Protein AF-A0A973M4B8-F1 (afdb_monomer)

Mean predicted aligned error: 12.64 Å

Radius of gyration: 24.85 Å; Cα contacts (8 Å, |Δi|>4): 258; chains: 1; bounding box: 62×54×67 Å

Secondary structure (DSSP, 8-state):
-HHHHHHHHHHHHHHHHHHHHHHHH-TTHHHHHHHHHHHHHHHHHS---SHHHHHHHHHHHHHHHHS-B-SS--TT-SEEEETTEEEE-HHHHHHHHHHHHHHHHHHHHHHHHHTT---HHHHHHHHHHHHHHHHHHHHHHHHHHTT-TTHHHHHHHHHHHHHHHHHHHHHHT---TTSGGGPPP-PPP--HHHHHHHHHHHHHHHHHHHHH-HHHHHHHHHHHHHHHHHHHHT--TTS-HHHHHHHHHHHHHHHHHHHTS-HHHHTTSTTHHHHHHHHHHHHHHHHHHHHHH-

Solvent-accessible surface area (backbone atoms only — not comparable to full-atom values): 15944 Å² total; per-residue (Å²): 108,71,67,56,54,53,50,51,51,51,55,50,52,54,50,50,54,52,50,52,56,51,50,79,71,33,62,69,52,33,44,54,37,11,50,51,25,40,52,52,19,53,56,52,66,50,77,87,69,80,52,63,69,51,51,55,50,47,54,55,49,50,50,56,69,75,39,67,60,57,94,64,84,74,71,94,43,60,60,46,74,58,95,91,38,86,31,43,25,60,57,41,54,52,52,51,51,53,51,52,50,51,54,58,57,39,68,55,50,49,47,51,48,53,59,61,47,83,52,62,66,60,54,50,51,54,51,51,54,55,60,68,50,40,72,72,42,44,74,62,40,64,68,49,56,59,29,37,73,37,45,52,57,33,51,20,52,46,34,34,51,40,13,51,50,23,37,47,50,28,42,36,66,24,71,48,65,87,52,74,72,32,41,63,43,97,58,87,79,80,47,54,67,58,52,51,50,51,46,52,48,41,50,51,50,27,50,52,53,11,67,70,30,69,55,18,54,44,41,42,35,51,50,50,28,40,52,29,20,52,55,56,65,68,53,57,95,82,56,56,69,69,58,56,50,51,40,51,51,52,27,52,54,28,47,52,58,51,66,74,46,62,65,79,42,63,75,65,42,84,64,48,68,63,42,53,47,46,44,51,50,36,51,52,55,49,55,52,46,58,69,74,76,108

Foldseek 3Di:
DVVLLVVLLVLLLVLLVVLLVVVVVDLCVLLVLLVLLLVVLVVLPDPPDPCVVVVVVVLVVVLCVVFVEDPDQPPPDQWDQDPNDIHGYPNVSVVVVSSVVSVVVCSQVSSQVVLQPSDSVCVSVVVSVVSVCCVVCVVVVVLLVLLLPCVSVLSSVLSNVSSVLSVLSSQQCFCDCVRPNRDGDPDDHCHSVNSVVSNVVSVVCSSVCSNPDPLSVLSSLLVLLLVLLVVLVPDDPPDDPVVNVVSVVSNVVSVVVNVPDDPVSQVPHPPSVVSVVSNVVSVVVVVVCVVVVD

Sequence (294 aa):
LLFGIVFALIARTLFIFLGVALINSFAWIFYVFGAILLITAGHLLKPNSHDQDEADNIAIRVARKFLRTSEHYDGDKLFTVENGKRVLTPMLLVMAAIGGTDVLFALDSIPAIFGLTQNAYVVFTATAFSLMGLRQLFFLLDGLLDLLIYLSYGLAAILAFIGVKLVLHALHENTLPFINGGHHVEVFEITTGLSLGVIIGVLAATIVASLVSPAGKAQTAINNARRHAESYLDLEYTADPAERERIYTNLLTEQQAIEAMDKKYRDKVKDVDAIREKVREAHRRHDEYLRTAG

Structure (mmCIF, N/CA/C/O backbone):
data_AF-A0A973M4B8-F1
#
_entry.id   AF-A0A973M4B8-F1
#
loop_
_atom_site.group_PDB
_atom_site.id
_atom_site.type_symbol
_atom_site.label_atom_id
_atom_site.label_alt_id
_atom_site.label_comp_id
_atom_site.label_asym_id
_atom_site.label_entity_id
_atom_site.label_seq_id
_atom_site.pdbx_PDB_ins_code
_atom_site.Cartn_x
_atom_site.Cartn_y
_atom_site.Cartn_z
_atom_site.occupancy
_atom_site.B_iso_or_equiv
_atom_site.auth_seq_id
_atom_site.auth_comp_id
_atom_site.auth_asym_id
_atom_site.auth_atom_id
_atom_site.pdbx_PDB_model_num
ATOM 1 N N . LEU A 1 1 ? -6.081 17.599 8.196 1.00 60.72 1 LEU A N 1
ATOM 2 C CA . LEU A 1 1 ? -6.482 16.841 6.980 1.00 60.72 1 LEU A CA 1
ATOM 3 C C . LEU A 1 1 ? -6.085 17.549 5.681 1.00 60.72 1 LEU A C 1
ATOM 5 O O . LEU A 1 1 ? -5.211 17.032 5.004 1.00 60.72 1 LEU A O 1
ATOM 9 N N . LEU A 1 2 ? -6.633 18.729 5.350 1.00 67.19 2 LEU A N 1
ATOM 10 C CA . LEU A 1 2 ? -6.275 19.466 4.116 1.00 67.19 2 LEU A CA 1
ATOM 11 C C . LEU A 1 2 ? -4.771 19.758 3.996 1.00 67.19 2 LEU A C 1
ATOM 13 O O . LEU A 1 2 ? -4.175 19.473 2.964 1.00 67.19 2 LEU A O 1
ATOM 17 N N . PHE A 1 3 ? -4.154 20.243 5.076 1.00 69.88 3 PHE A N 1
ATOM 18 C CA . PHE A 1 3 ? -2.715 20.516 5.114 1.00 69.88 3 PHE A CA 1
ATOM 19 C C . PHE A 1 3 ? -1.865 19.260 4.849 1.00 69.88 3 PHE A C 1
ATOM 21 O O . PHE A 1 3 ? -0.890 19.323 4.112 1.00 69.88 3 PHE A O 1
ATOM 28 N N . GLY A 1 4 ? -2.285 18.101 5.373 1.00 69.75 4 GLY A N 1
ATOM 29 C CA . GLY A 1 4 ? -1.606 16.821 5.149 1.00 69.75 4 GLY A CA 1
ATOM 30 C C . GLY A 1 4 ? -1.703 16.331 3.702 1.00 69.75 4 GLY A C 1
ATOM 31 O O . GLY A 1 4 ? -0.706 15.881 3.154 1.00 69.75 4 GLY A O 1
ATOM 32 N N . ILE A 1 5 ? -2.866 16.483 3.055 1.00 74.25 5 ILE A N 1
ATOM 33 C CA . ILE A 1 5 ? -3.051 16.110 1.640 1.00 74.25 5 ILE A CA 1
ATOM 34 C C . ILE A 1 5 ? -2.206 17.006 0.730 1.00 74.25 5 ILE A C 1
ATOM 36 O O . ILE A 1 5 ? -1.536 16.507 -0.169 1.00 74.25 5 ILE A O 1
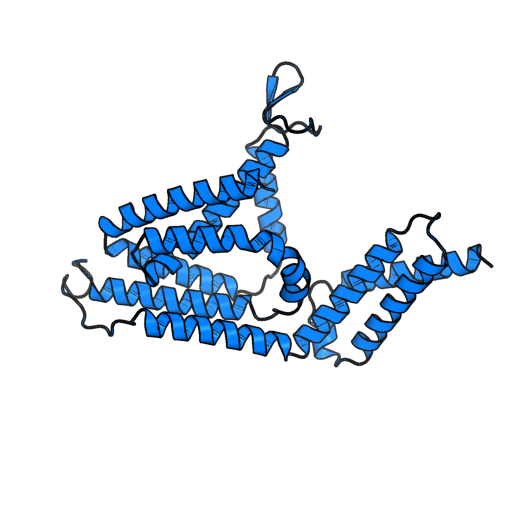ATOM 40 N N . VAL A 1 6 ? -2.207 18.321 0.973 1.00 79.31 6 VAL A N 1
ATOM 41 C CA . VAL A 1 6 ? -1.388 19.267 0.199 1.00 79.31 6 VAL A CA 1
ATOM 42 C C . VAL A 1 6 ? 0.097 18.969 0.390 1.00 79.31 6 VAL A C 1
ATOM 44 O O . VAL A 1 6 ? 0.838 18.917 -0.587 1.00 79.31 6 VAL A O 1
ATOM 47 N N . PHE A 1 7 ? 0.527 18.715 1.627 1.00 77.50 7 PHE A N 1
ATOM 48 C CA . PHE A 1 7 ? 1.908 18.355 1.926 1.00 77.50 7 PHE A CA 1
ATOM 49 C C . PHE A 1 7 ? 2.332 17.053 1.232 1.00 77.50 7 PHE A C 1
ATOM 51 O O . PHE A 1 7 ? 3.359 17.039 0.558 1.00 77.50 7 PHE A O 1
ATOM 58 N N . ALA A 1 8 ? 1.519 15.995 1.324 1.00 76.19 8 ALA A N 1
ATOM 59 C CA . ALA A 1 8 ? 1.775 14.724 0.646 1.00 76.19 8 ALA A CA 1
ATOM 60 C C . ALA A 1 8 ? 1.839 14.897 -0.879 1.00 76.19 8 ALA A C 1
ATOM 62 O O . ALA A 1 8 ? 2.723 14.354 -1.532 1.00 76.19 8 ALA A O 1
ATOM 63 N N . LEU A 1 9 ? 0.957 15.714 -1.463 1.00 82.06 9 LEU A N 1
ATOM 64 C CA . LEU A 1 9 ? 0.979 15.992 -2.898 1.00 82.06 9 LEU A CA 1
ATOM 65 C C . LEU A 1 9 ? 2.263 16.720 -3.318 1.00 82.06 9 LEU A C 1
ATOM 67 O O . LEU A 1 9 ? 2.848 16.368 -4.342 1.00 82.06 9 LEU A O 1
ATOM 71 N N . ILE A 1 10 ? 2.736 17.690 -2.529 1.00 84.88 10 ILE A N 1
ATOM 72 C CA . ILE A 1 10 ? 4.008 18.387 -2.782 1.00 84.88 10 ILE A CA 1
ATOM 73 C C . ILE A 1 10 ? 5.184 17.411 -2.694 1.00 84.88 10 ILE A C 1
ATOM 75 O O . ILE A 1 10 ? 5.996 17.362 -3.620 1.00 84.88 10 ILE A O 1
ATOM 79 N N . ALA A 1 11 ? 5.261 16.623 -1.618 1.00 81.94 11 ALA A N 1
ATOM 80 C CA . ALA A 1 11 ? 6.319 15.636 -1.418 1.00 81.94 11 ALA A CA 1
ATOM 81 C C . ALA A 1 11 ? 6.364 14.641 -2.585 1.00 81.94 11 ALA A C 1
ATOM 83 O O . ALA A 1 11 ? 7.404 14.469 -3.223 1.00 81.94 11 ALA A O 1
ATOM 84 N N . ARG A 1 12 ? 5.206 14.095 -2.967 1.00 85.25 12 ARG A N 1
ATOM 85 C CA . ARG A 1 12 ? 5.094 13.175 -4.098 1.00 85.25 12 ARG A CA 1
ATOM 86 C C . ARG A 1 12 ? 5.515 13.806 -5.414 1.00 85.25 12 ARG A C 1
ATOM 88 O O . ARG A 1 12 ? 6.237 13.186 -6.185 1.00 85.25 12 ARG A O 1
ATOM 95 N N . THR A 1 13 ? 5.094 15.042 -5.663 1.00 85.19 13 THR A N 1
ATOM 96 C CA . THR A 1 13 ? 5.459 15.788 -6.874 1.00 85.19 13 THR A CA 1
ATOM 97 C C . THR A 1 13 ? 6.970 15.965 -6.967 1.00 85.19 13 THR A C 1
ATOM 99 O O . THR A 1 13 ? 7.554 15.690 -8.014 1.00 85.19 13 THR A O 1
ATOM 102 N N . LEU A 1 14 ? 7.617 16.353 -5.863 1.00 85.81 14 LEU A N 1
ATOM 103 C CA . LEU A 1 14 ? 9.070 16.472 -5.792 1.00 85.81 14 LEU A CA 1
ATOM 104 C C . LEU A 1 14 ? 9.747 15.136 -6.120 1.00 85.81 14 LEU A C 1
ATOM 106 O O . LEU A 1 14 ? 10.642 15.100 -6.963 1.00 85.81 14 LEU A O 1
ATOM 110 N N . PHE A 1 15 ? 9.294 14.035 -5.520 1.00 82.88 15 PHE A N 1
ATOM 111 C CA . PHE A 1 15 ? 9.874 12.725 -5.796 1.00 82.88 15 PHE A CA 1
ATOM 112 C C . PHE A 1 15 ? 9.635 12.233 -7.226 1.00 82.88 15 PHE A C 1
ATOM 114 O O . PHE A 1 15 ? 10.522 11.604 -7.794 1.00 82.88 15 PHE A O 1
ATOM 121 N N . ILE A 1 16 ? 8.486 12.539 -7.835 1.00 85.44 16 ILE A N 1
ATOM 122 C CA . ILE A 1 16 ? 8.217 12.220 -9.244 1.00 85.44 16 ILE A CA 1
ATOM 123 C C . ILE A 1 16 ? 9.234 12.935 -10.135 1.00 85.44 16 ILE A C 1
ATOM 125 O O . I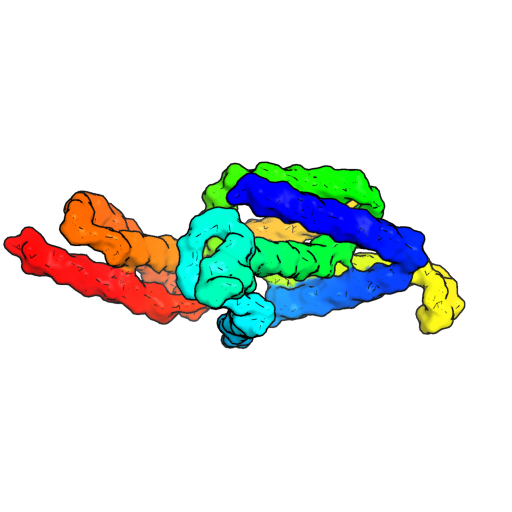LE A 1 16 ? 9.866 12.288 -10.965 1.00 85.44 16 ILE A O 1
ATOM 129 N N . PHE A 1 17 ? 9.446 14.240 -9.942 1.00 85.69 17 PHE A N 1
ATOM 130 C CA . PHE A 1 17 ? 10.429 14.992 -10.727 1.00 85.69 17 PHE A CA 1
ATOM 131 C C . PHE A 1 17 ? 11.859 14.485 -10.516 1.00 85.69 17 PHE A C 1
ATOM 133 O O . PHE A 1 17 ? 12.598 14.335 -11.490 1.00 85.69 17 PHE A O 1
ATOM 140 N N . LEU A 1 18 ? 12.237 14.166 -9.273 1.00 84.38 18 LEU A N 1
ATOM 141 C CA . LEU A 1 18 ? 13.532 13.549 -8.973 1.00 84.38 18 LEU A CA 1
ATOM 142 C C . LEU A 1 18 ? 13.675 12.176 -9.646 1.00 84.38 18 LEU A C 1
ATOM 144 O O . LEU A 1 18 ? 14.717 11.889 -10.229 1.00 84.38 18 LEU A O 1
ATOM 148 N N . GLY A 1 19 ? 12.628 11.351 -9.619 1.00 80.75 19 GLY A N 1
ATOM 149 C CA . GLY A 1 19 ? 12.601 10.039 -10.262 1.00 80.75 19 GLY A CA 1
ATOM 150 C C . GLY A 1 19 ? 12.752 10.125 -11.781 1.00 80.75 19 GLY A C 1
ATOM 151 O O . GLY A 1 19 ? 13.585 9.421 -12.344 1.00 80.75 19 GLY A O 1
ATOM 152 N N . VAL A 1 20 ? 12.031 11.044 -12.437 1.00 82.12 20 VAL A N 1
ATOM 153 C CA . VAL A 1 20 ? 12.185 11.311 -13.881 1.00 82.12 20 VAL A CA 1
ATOM 154 C C . VAL A 1 20 ? 13.616 11.730 -14.206 1.00 82.12 20 VAL A C 1
ATOM 156 O O . VAL A 1 20 ? 14.205 11.218 -15.153 1.00 82.12 20 VAL A O 1
ATOM 159 N N . ALA A 1 21 ? 14.192 12.644 -13.421 1.00 83.31 21 ALA A N 1
ATOM 160 C CA . ALA A 1 21 ? 15.559 13.109 -13.636 1.00 83.31 21 ALA A CA 1
ATOM 161 C C . ALA A 1 21 ? 16.589 11.974 -13.492 1.00 83.31 21 ALA A C 1
ATOM 163 O O . ALA A 1 21 ? 17.522 11.885 -14.293 1.00 83.31 21 ALA A O 1
ATOM 164 N N . LEU A 1 22 ? 16.403 11.083 -12.512 1.00 79.44 22 LEU A N 1
ATOM 165 C CA . LEU A 1 22 ? 17.258 9.913 -12.301 1.00 79.44 22 LEU A CA 1
ATOM 166 C C . LEU A 1 22 ? 17.159 8.912 -13.460 1.00 79.44 22 LEU A C 1
ATOM 168 O O . LEU A 1 22 ? 18.190 8.468 -13.962 1.00 79.44 22 LEU A O 1
ATOM 172 N N . ILE A 1 23 ? 15.942 8.597 -13.912 1.00 76.06 23 ILE A N 1
ATOM 173 C CA . ILE A 1 23 ? 15.698 7.635 -14.998 1.00 76.06 23 ILE A CA 1
ATOM 174 C C . ILE A 1 23 ? 16.219 8.152 -16.334 1.00 76.06 23 ILE A C 1
ATOM 176 O O . ILE A 1 23 ? 16.931 7.430 -17.025 1.00 76.06 23 ILE A O 1
ATOM 180 N N . ASN A 1 24 ? 15.947 9.416 -16.666 1.00 74.81 24 ASN A N 1
ATOM 181 C CA . ASN A 1 24 ? 16.430 10.024 -17.909 1.00 74.81 24 ASN A CA 1
ATOM 182 C C . ASN A 1 24 ? 17.962 10.071 -17.995 1.00 74.81 24 ASN A C 1
ATOM 184 O O . ASN A 1 24 ? 18.509 10.206 -19.086 1.00 74.81 24 ASN A O 1
ATOM 188 N N . SER A 1 25 ? 18.650 9.988 -16.854 1.00 73.56 25 SER A N 1
ATOM 189 C CA . SER A 1 25 ? 20.109 10.032 -16.804 1.00 73.56 25 SER A CA 1
ATOM 190 C C . SER A 1 25 ? 20.749 8.641 -16.878 1.00 73.56 25 SER A C 1
ATOM 192 O O . SER A 1 25 ? 21.895 8.537 -17.312 1.00 73.56 25 SER A O 1
ATOM 194 N N . PHE A 1 26 ? 20.057 7.573 -16.453 1.00 68.62 26 PHE A N 1
ATOM 195 C CA . PHE A 1 26 ? 20.693 6.276 -16.208 1.00 68.62 26 PHE A CA 1
ATOM 196 C C . PHE A 1 26 ? 19.752 5.067 -16.343 1.00 68.62 26 PHE A C 1
ATOM 198 O O . PHE A 1 26 ? 19.019 4.747 -15.413 1.00 68.62 26 PHE A O 1
ATOM 205 N N . ALA A 1 27 ? 19.887 4.280 -17.417 1.00 71.19 27 ALA A N 1
ATOM 206 C CA . ALA A 1 27 ? 19.133 3.029 -17.601 1.00 71.19 27 ALA A CA 1
ATOM 207 C C . ALA A 1 27 ? 19.403 1.969 -16.507 1.00 71.19 27 ALA A C 1
ATOM 209 O O . ALA A 1 27 ? 18.532 1.167 -16.173 1.00 71.19 27 ALA A O 1
ATOM 210 N N . TRP A 1 28 ? 20.586 1.984 -15.873 1.00 80.69 28 TRP A N 1
ATOM 211 C CA . TRP A 1 28 ? 20.915 1.031 -14.803 1.00 80.69 28 TRP A CA 1
ATOM 212 C C . TRP A 1 28 ? 20.059 1.214 -13.540 1.00 80.69 28 TRP A C 1
ATOM 214 O O . TRP A 1 28 ? 19.955 0.284 -12.736 1.00 80.69 28 TRP A O 1
ATOM 224 N N . ILE A 1 29 ? 19.410 2.376 -13.371 1.00 83.56 29 ILE A N 1
ATOM 225 C CA . ILE A 1 29 ? 18.526 2.630 -12.227 1.00 83.56 29 ILE A CA 1
ATOM 226 C C . ILE A 1 29 ? 17.346 1.653 -12.200 1.00 83.56 29 ILE A C 1
ATOM 228 O O . ILE A 1 29 ? 16.880 1.282 -11.123 1.00 83.56 29 ILE A O 1
ATOM 232 N N . PHE A 1 30 ? 16.909 1.160 -13.363 1.00 83.50 30 PHE A N 1
ATOM 233 C CA . PHE A 1 30 ? 15.839 0.172 -13.452 1.00 83.50 30 PHE A CA 1
ATOM 234 C C . PHE A 1 30 ? 16.215 -1.164 -12.798 1.00 83.50 30 PHE A C 1
ATOM 236 O O . PHE A 1 30 ? 15.340 -1.807 -12.220 1.00 83.50 30 PHE A O 1
ATOM 243 N N . TYR A 1 31 ? 17.499 -1.549 -12.775 1.00 85.62 31 TYR A N 1
ATOM 244 C CA . TYR A 1 31 ? 17.950 -2.720 -12.010 1.00 85.62 31 TYR A CA 1
ATOM 245 C C . TYR A 1 31 ? 17.813 -2.506 -10.505 1.00 85.62 31 TYR A C 1
ATOM 247 O O . TYR A 1 31 ? 17.350 -3.397 -9.797 1.00 85.62 31 TYR A O 1
ATOM 255 N N . VAL A 1 32 ? 18.187 -1.321 -10.015 1.00 87.44 32 VAL A N 1
ATOM 256 C CA . VAL A 1 32 ? 18.061 -0.972 -8.592 1.00 87.44 32 VAL A CA 1
ATOM 257 C C . VAL A 1 32 ? 16.595 -0.968 -8.184 1.00 87.44 32 VAL A C 1
ATOM 259 O O . VAL A 1 32 ? 16.222 -1.592 -7.196 1.00 87.44 32 VAL A O 1
ATOM 262 N N . PHE A 1 33 ? 15.753 -0.309 -8.974 1.00 87.56 33 PHE A N 1
ATOM 263 C CA . PHE A 1 33 ? 14.314 -0.242 -8.755 1.00 87.56 33 PHE A CA 1
ATOM 264 C C . PHE A 1 33 ? 13.656 -1.621 -8.809 1.00 87.56 33 PHE A C 1
ATOM 266 O O . PHE A 1 33 ? 12.883 -1.958 -7.915 1.00 87.56 33 PHE A O 1
ATOM 273 N N . GLY A 1 34 ? 14.018 -2.458 -9.781 1.00 89.06 34 GLY A N 1
ATOM 274 C CA . GLY A 1 34 ? 13.549 -3.839 -9.845 1.00 89.06 34 GLY A CA 1
ATOM 275 C C . GLY A 1 34 ? 13.977 -4.666 -8.630 1.00 89.06 34 GLY A C 1
ATOM 276 O O . GLY A 1 34 ? 13.148 -5.358 -8.042 1.00 89.06 34 GLY A O 1
ATOM 277 N N . ALA A 1 35 ? 15.232 -4.546 -8.190 1.00 90.44 35 ALA A N 1
ATOM 278 C CA . ALA A 1 35 ? 15.732 -5.243 -7.006 1.00 90.44 35 ALA A CA 1
ATOM 279 C C . ALA A 1 35 ? 15.013 -4.801 -5.722 1.00 90.44 35 ALA A C 1
ATOM 281 O O . ALA A 1 35 ? 14.582 -5.652 -4.945 1.00 90.44 35 ALA A O 1
ATOM 282 N N . ILE A 1 36 ? 14.828 -3.491 -5.522 1.00 88.50 36 ILE A N 1
ATOM 283 C CA . ILE A 1 36 ? 14.078 -2.943 -4.382 1.00 88.50 36 ILE A CA 1
ATOM 284 C C . ILE A 1 36 ? 12.652 -3.499 -4.371 1.00 88.50 36 ILE A C 1
ATOM 286 O O . ILE A 1 36 ? 12.203 -3.982 -3.335 1.00 88.50 36 ILE A O 1
ATOM 290 N N . LEU A 1 37 ? 11.957 -3.508 -5.513 1.00 89.31 37 LEU A N 1
ATOM 291 C CA . LEU A 1 37 ? 10.595 -4.043 -5.602 1.00 89.31 37 LEU A CA 1
ATOM 292 C C . LEU A 1 37 ? 10.515 -5.533 -5.261 1.00 89.31 37 LEU A C 1
ATOM 294 O O . LEU A 1 37 ? 9.605 -5.941 -4.540 1.00 89.31 37 LEU A O 1
ATOM 298 N N . LEU A 1 38 ? 11.465 -6.341 -5.737 1.00 91.31 38 LEU A N 1
ATOM 299 C CA . LEU A 1 38 ? 11.516 -7.772 -5.422 1.00 91.31 38 LEU A CA 1
ATOM 300 C C . LEU A 1 38 ? 11.781 -8.022 -3.932 1.00 91.31 38 LEU A C 1
ATOM 302 O O . LEU A 1 38 ? 11.145 -8.890 -3.334 1.00 91.31 38 LEU A O 1
ATOM 306 N N . ILE A 1 39 ? 12.675 -7.241 -3.320 1.00 89.75 39 ILE A N 1
ATOM 307 C CA . ILE A 1 39 ? 12.943 -7.306 -1.877 1.00 89.75 39 ILE A CA 1
ATOM 308 C C . ILE A 1 39 ? 11.681 -6.935 -1.091 1.00 89.75 39 ILE A C 1
ATOM 310 O O . ILE A 1 39 ? 11.278 -7.677 -0.196 1.00 89.75 39 ILE A O 1
ATOM 314 N N . THR A 1 40 ? 11.017 -5.834 -1.452 1.00 86.88 40 THR A N 1
ATOM 315 C CA . THR A 1 40 ? 9.782 -5.383 -0.795 1.00 86.88 40 THR A CA 1
ATOM 316 C C . THR A 1 40 ? 8.656 -6.404 -0.948 1.00 86.88 40 THR A C 1
ATOM 318 O O . THR A 1 40 ? 7.972 -6.706 0.028 1.00 86.88 40 THR A O 1
ATOM 321 N N . ALA A 1 41 ? 8.499 -7.009 -2.130 1.00 89.88 41 ALA A N 1
ATOM 322 C CA . ALA A 1 41 ? 7.539 -8.088 -2.352 1.00 89.88 41 ALA A CA 1
ATOM 323 C C . ALA A 1 41 ? 7.810 -9.293 -1.436 1.00 89.88 41 ALA A C 1
ATOM 325 O O . ALA A 1 41 ? 6.884 -9.830 -0.829 1.00 89.88 41 ALA A O 1
ATOM 326 N N . GLY A 1 42 ? 9.079 -9.690 -1.287 1.00 88.88 42 GLY A N 1
ATOM 327 C CA . GLY A 1 42 ? 9.484 -10.768 -0.384 1.00 88.88 42 GLY A CA 1
ATOM 328 C C . GLY A 1 42 ? 9.224 -10.442 1.089 1.00 88.88 42 GLY A C 1
ATOM 329 O O . GLY A 1 42 ? 8.696 -11.278 1.822 1.00 88.88 42 GLY A O 1
ATOM 330 N N . HIS A 1 43 ? 9.531 -9.216 1.521 1.00 85.31 43 HIS A N 1
ATOM 331 C CA . HIS A 1 43 ? 9.232 -8.751 2.877 1.00 85.31 43 HIS A CA 1
ATOM 332 C C . HIS A 1 43 ? 7.731 -8.736 3.169 1.00 85.31 43 HIS A C 1
ATOM 334 O O . HIS A 1 43 ? 7.332 -9.120 4.264 1.00 85.31 43 HIS A O 1
ATOM 340 N N . LEU A 1 44 ? 6.898 -8.371 2.193 1.00 84.19 44 LEU A N 1
ATOM 341 C CA . LEU A 1 44 ? 5.447 -8.316 2.363 1.00 84.19 44 LEU A CA 1
ATOM 342 C C . LEU A 1 44 ? 4.801 -9.703 2.541 1.00 84.19 44 LEU A C 1
ATOM 344 O O . LEU A 1 44 ? 3.732 -9.814 3.139 1.00 84.19 44 LEU A O 1
ATOM 348 N N . LEU A 1 45 ? 5.455 -10.763 2.054 1.00 84.50 45 LEU A N 1
ATOM 349 C CA . LEU A 1 45 ? 5.033 -12.156 2.243 1.00 84.50 45 LEU A CA 1
ATOM 350 C C . LEU A 1 45 ? 5.532 -12.772 3.555 1.00 84.50 45 LEU A C 1
ATOM 352 O O . LEU A 1 45 ? 5.049 -13.837 3.951 1.00 84.50 45 LEU A O 1
ATOM 356 N N . LYS A 1 46 ? 6.507 -12.144 4.221 1.00 82.88 46 LYS A N 1
ATOM 357 C CA . LYS A 1 46 ? 7.060 -12.665 5.469 1.00 82.88 46 LYS A CA 1
ATOM 358 C C . LYS A 1 46 ? 5.994 -12.540 6.571 1.00 82.88 46 LYS A C 1
ATOM 360 O O . LYS A 1 46 ? 5.450 -11.454 6.762 1.00 82.88 46 LYS A O 1
ATOM 365 N N . PRO A 1 47 ? 5.665 -13.621 7.303 1.00 59.75 47 PRO A N 1
ATOM 366 C CA . PRO A 1 47 ? 4.729 -13.533 8.417 1.00 59.75 47 PRO A CA 1
ATOM 367 C C . PRO A 1 47 ? 5.268 -12.544 9.453 1.00 59.75 47 PRO A C 1
ATOM 369 O O . PRO A 1 47 ? 6.432 -12.649 9.834 1.00 59.75 47 PRO A O 1
ATOM 372 N N . ASN A 1 48 ? 4.431 -11.607 9.908 1.00 54.94 48 ASN A N 1
ATOM 373 C CA . ASN A 1 48 ? 4.767 -10.678 10.991 1.00 54.94 48 ASN A CA 1
ATOM 374 C C . ASN A 1 48 ? 4.928 -11.457 12.305 1.00 54.94 48 ASN A C 1
ATOM 376 O O . ASN A 1 48 ? 4.004 -11.535 13.112 1.00 54.94 48 ASN A O 1
ATOM 380 N N . SER A 1 49 ? 6.079 -12.086 12.498 1.00 39.88 49 SER A N 1
ATOM 381 C CA . SER A 1 49 ? 6.515 -12.644 13.770 1.00 39.88 49 SER A CA 1
ATOM 382 C C . SER A 1 49 ? 7.109 -11.511 14.595 1.00 39.88 49 SER A C 1
ATOM 384 O O . SER A 1 49 ? 8.202 -11.091 14.255 1.00 39.88 4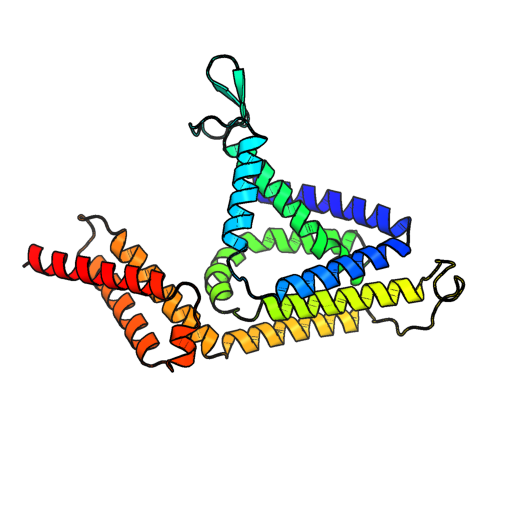9 SER A O 1
ATOM 386 N N . HIS A 1 50 ? 6.389 -11.010 15.606 1.00 42.47 50 HIS A N 1
ATOM 387 C CA . HIS A 1 50 ? 6.829 -10.114 16.701 1.00 42.47 50 HIS A CA 1
ATOM 388 C C . HIS A 1 50 ? 7.672 -8.841 16.411 1.00 42.47 50 HIS A C 1
ATOM 390 O O . HIS A 1 50 ? 7.786 -8.003 17.297 1.00 42.47 50 HIS A O 1
ATOM 396 N N . ASP A 1 51 ? 8.175 -8.615 15.198 1.00 45.19 51 ASP A N 1
ATOM 397 C CA . ASP A 1 51 ? 9.144 -7.560 14.880 1.00 45.19 51 ASP A CA 1
ATOM 398 C C . ASP A 1 51 ? 8.480 -6.201 14.573 1.00 45.19 51 ASP A C 1
ATOM 400 O O . ASP A 1 51 ? 9.141 -5.163 14.608 1.00 45.19 51 ASP A O 1
ATOM 404 N N . GLN A 1 52 ? 7.176 -6.169 14.256 1.00 45.19 52 GLN A N 1
ATOM 405 C CA . GLN A 1 52 ? 6.480 -4.914 13.916 1.00 45.19 52 GLN A CA 1
ATOM 406 C C . GLN A 1 52 ? 6.280 -4.000 15.129 1.00 45.19 52 GLN A C 1
ATOM 408 O O . GLN A 1 52 ? 6.498 -2.796 15.008 1.00 45.19 52 GLN A O 1
ATOM 413 N N . ASP A 1 53 ? 5.969 -4.567 16.297 1.00 47.19 53 ASP A N 1
ATOM 414 C CA . ASP A 1 53 ? 5.862 -3.799 17.545 1.00 47.19 53 ASP A CA 1
ATOM 415 C C . ASP A 1 53 ? 7.219 -3.188 17.939 1.00 47.19 53 ASP A C 1
ATOM 417 O O . ASP A 1 53 ? 7.294 -2.110 18.532 1.00 47.19 53 ASP A O 1
ATOM 421 N N . GLU A 1 54 ? 8.318 -3.850 17.570 1.00 46.50 54 GLU A N 1
ATOM 422 C CA . GLU A 1 54 ? 9.674 -3.384 17.841 1.00 46.50 54 GLU A CA 1
ATOM 423 C C . GLU A 1 54 ? 10.118 -2.288 16.858 1.00 46.50 54 GLU A C 1
ATOM 425 O O . GLU A 1 54 ? 10.727 -1.301 17.279 1.00 46.50 54 GLU A O 1
ATOM 430 N N . ALA A 1 55 ? 9.746 -2.387 15.576 1.00 50.91 55 ALA A N 1
ATOM 431 C CA . ALA A 1 55 ? 10.014 -1.362 14.564 1.00 50.91 55 ALA A CA 1
ATOM 432 C C . ALA A 1 55 ? 9.276 -0.039 14.845 1.00 50.91 55 ALA A C 1
ATOM 434 O O . ALA A 1 55 ? 9.896 1.027 14.772 1.00 50.91 55 ALA A O 1
ATOM 435 N N . ASP A 1 56 ? 8.000 -0.099 15.238 1.00 54.53 56 ASP A N 1
ATOM 436 C CA . ASP A 1 56 ? 7.224 1.086 15.634 1.00 54.53 56 ASP A CA 1
ATOM 437 C C . ASP A 1 56 ? 7.833 1.739 16.886 1.00 54.53 56 ASP A C 1
ATOM 439 O O . ASP A 1 56 ? 8.033 2.956 16.952 1.00 54.53 56 ASP A O 1
ATOM 443 N N . ASN A 1 57 ? 8.267 0.924 17.851 1.00 54.50 57 ASN A N 1
ATOM 444 C CA . ASN A 1 57 ? 8.953 1.392 19.053 1.00 54.50 57 ASN A CA 1
ATOM 445 C C . ASN A 1 57 ? 10.326 2.022 18.735 1.00 54.50 57 ASN A C 1
ATOM 447 O O . ASN A 1 57 ? 10.703 3.015 19.359 1.00 54.50 57 ASN A O 1
ATOM 451 N N . ILE A 1 58 ? 11.072 1.518 17.742 1.00 57.22 58 ILE A N 1
ATOM 452 C CA . ILE A 1 58 ? 12.334 2.119 17.275 1.00 57.22 58 ILE A CA 1
ATOM 453 C C . ILE A 1 58 ? 12.078 3.448 16.562 1.00 57.22 58 ILE A C 1
ATOM 455 O O . ILE A 1 58 ? 12.775 4.417 16.862 1.00 57.22 58 ILE A O 1
ATOM 459 N N . ALA A 1 59 ? 11.085 3.538 15.673 1.00 54.62 59 ALA A N 1
ATOM 460 C CA . ALA A 1 59 ? 10.731 4.785 14.994 1.00 54.62 59 ALA A CA 1
ATOM 461 C C . ALA A 1 59 ? 10.330 5.871 16.006 1.00 54.62 59 ALA A C 1
ATOM 463 O O . ALA A 1 59 ? 10.867 6.982 15.974 1.00 54.62 59 ALA A O 1
ATOM 464 N N . ILE A 1 60 ? 9.489 5.518 16.985 1.00 57.38 60 ILE A N 1
ATOM 465 C CA . ILE A 1 60 ? 9.086 6.402 18.087 1.00 57.38 60 ILE A CA 1
ATOM 466 C C . ILE A 1 60 ? 10.295 6.791 18.954 1.00 57.38 60 ILE A C 1
ATOM 468 O O . ILE A 1 60 ? 10.440 7.954 19.339 1.00 57.38 60 ILE A O 1
ATOM 472 N N . ARG A 1 61 ? 11.209 5.856 19.243 1.00 62.31 61 ARG A N 1
ATOM 473 C CA . ARG A 1 61 ? 12.413 6.098 20.059 1.00 62.31 61 ARG A CA 1
ATOM 474 C C . ARG A 1 61 ? 13.446 6.963 19.342 1.00 62.31 61 ARG A C 1
ATOM 476 O O . ARG A 1 61 ? 14.050 7.823 19.977 1.00 62.31 61 ARG A O 1
ATOM 483 N N . VAL A 1 62 ? 13.645 6.772 18.040 1.00 63.09 62 VAL A N 1
ATOM 484 C CA . VAL A 1 62 ? 14.531 7.592 17.201 1.00 63.09 62 VAL A CA 1
ATOM 485 C C . VAL A 1 62 ? 13.952 8.991 17.048 1.00 63.09 62 VAL A C 1
ATOM 487 O O . VAL A 1 62 ? 14.686 9.959 17.246 1.00 63.09 62 VAL A O 1
ATOM 490 N N . ALA A 1 63 ? 12.643 9.111 16.810 1.00 58.59 63 ALA A N 1
ATOM 491 C CA . ALA A 1 63 ? 11.955 10.395 16.775 1.00 58.59 63 ALA A CA 1
ATOM 492 C C . ALA A 1 63 ? 12.108 11.144 18.110 1.00 58.59 63 ALA A C 1
ATOM 494 O O . ALA A 1 63 ? 12.519 12.301 18.112 1.00 58.59 63 ALA A O 1
ATOM 495 N N . ARG A 1 64 ? 11.911 10.464 19.249 1.00 60.28 64 ARG A N 1
ATOM 496 C CA . ARG A 1 64 ? 12.110 11.036 20.595 1.00 60.28 64 ARG A CA 1
ATOM 497 C C . ARG A 1 64 ? 13.578 11.370 20.906 1.00 60.28 64 ARG A C 1
ATOM 499 O O . ARG A 1 64 ? 13.853 12.279 21.680 1.00 60.28 64 ARG A O 1
ATOM 506 N N . LYS A 1 65 ? 14.538 10.642 20.323 1.00 61.12 65 LYS A N 1
ATOM 507 C CA . LYS A 1 65 ? 15.981 10.870 20.523 1.00 61.12 65 LYS A CA 1
ATOM 508 C C . LYS A 1 65 ? 16.512 12.038 19.689 1.00 61.12 65 LYS A C 1
ATOM 510 O O . LYS A 1 65 ? 17.378 12.769 20.165 1.00 61.12 65 LYS A O 1
ATOM 515 N N . PHE A 1 66 ? 16.017 12.210 18.463 1.00 54.38 66 PHE A N 1
ATOM 516 C CA . PHE A 1 66 ? 16.415 13.310 17.580 1.00 54.38 66 PHE A CA 1
ATOM 517 C C . PHE A 1 66 ? 15.665 14.611 17.872 1.00 54.38 66 PHE A C 1
ATOM 519 O O . PHE A 1 66 ? 16.218 15.692 17.668 1.00 54.38 66 PHE A O 1
ATOM 526 N N . LEU A 1 67 ? 14.433 14.528 18.373 1.00 51.16 67 LEU A N 1
ATOM 527 C CA . LEU A 1 67 ? 13.590 15.685 18.640 1.00 51.16 67 LEU A CA 1
ATOM 528 C C . LEU A 1 67 ? 13.430 15.846 20.154 1.00 51.16 67 LEU A C 1
ATOM 530 O O . LEU A 1 67 ? 12.779 15.044 20.813 1.00 51.16 67 LEU A O 1
ATOM 534 N N . ARG A 1 68 ? 14.036 16.899 20.718 1.00 48.09 68 ARG A N 1
ATOM 535 C CA . ARG A 1 68 ? 13.781 17.338 22.100 1.00 48.09 68 ARG A CA 1
ATOM 536 C C . ARG A 1 68 ? 12.337 17.846 22.193 1.00 48.09 68 ARG A C 1
ATOM 538 O O . ARG A 1 68 ? 12.088 19.022 21.930 1.00 48.09 68 ARG A O 1
ATOM 545 N N . THR A 1 69 ? 11.403 16.952 22.493 1.00 47.28 69 THR A N 1
ATOM 546 C CA . THR A 1 69 ? 9.970 17.248 22.622 1.00 47.28 69 THR A CA 1
ATOM 547 C C . THR A 1 69 ? 9.620 17.692 24.041 1.00 47.28 69 THR A C 1
ATOM 549 O O . THR A 1 69 ? 10.053 17.045 24.994 1.00 47.28 69 THR A O 1
ATOM 552 N N . SER A 1 70 ? 8.819 18.752 24.179 1.00 48.12 70 SER A N 1
ATOM 553 C CA . SER A 1 70 ? 8.111 19.075 25.427 1.00 48.12 70 SER A CA 1
ATOM 554 C C . SER A 1 70 ? 6.988 18.058 25.673 1.00 48.12 70 SER A C 1
ATOM 556 O O . SER A 1 70 ? 6.382 17.572 24.717 1.00 48.12 70 SER A O 1
ATOM 558 N N . GLU A 1 71 ? 6.682 17.732 26.933 1.00 49.09 71 GLU A N 1
ATOM 559 C CA . GLU A 1 71 ? 5.576 16.813 27.274 1.00 49.09 71 GLU A CA 1
ATOM 560 C C . GLU A 1 71 ? 4.186 17.450 27.097 1.00 49.09 71 GLU A C 1
ATOM 562 O O . GLU A 1 71 ? 3.181 16.744 27.081 1.00 49.09 71 GLU A O 1
ATOM 567 N N . HIS A 1 72 ? 4.111 18.775 26.932 1.00 47.28 72 HIS A N 1
ATOM 568 C CA . HIS A 1 72 ? 2.849 19.500 26.785 1.00 47.28 72 HIS A CA 1
ATOM 569 C C . HIS A 1 72 ? 2.496 19.795 25.319 1.00 47.28 72 HIS A C 1
ATOM 571 O O . HIS A 1 72 ? 3.302 20.321 24.546 1.00 47.28 72 HIS A O 1
ATOM 577 N N . TYR A 1 73 ? 1.257 19.450 24.953 1.00 45.97 73 TYR A N 1
ATOM 578 C CA . TYR A 1 73 ? 0.644 19.712 23.652 1.00 45.97 73 TYR A CA 1
ATOM 579 C C . TYR A 1 73 ? 0.174 21.172 23.580 1.00 45.97 73 TYR A C 1
ATOM 581 O O . TYR A 1 73 ? -0.891 21.521 24.081 1.00 45.97 73 TYR A O 1
ATOM 589 N N . ASP A 1 74 ? 0.981 22.033 22.964 1.00 47.84 74 ASP A N 1
ATOM 590 C CA . ASP A 1 74 ? 0.775 23.489 22.939 1.00 47.84 74 ASP A CA 1
ATOM 591 C C . ASP A 1 74 ? 0.077 23.956 21.636 1.00 47.84 74 ASP A C 1
ATOM 593 O O . ASP A 1 74 ? 0.534 24.850 20.915 1.00 47.84 74 ASP A O 1
ATOM 597 N N . GLY A 1 75 ? -1.027 23.285 21.288 1.00 56.22 75 GLY A N 1
ATOM 598 C CA . GLY A 1 75 ? -1.861 23.597 20.119 1.00 56.22 75 GLY A CA 1
ATOM 599 C C . GLY A 1 75 ? -1.184 23.384 18.751 1.00 56.22 75 GLY A C 1
ATOM 600 O O . GLY A 1 75 ? -0.424 22.441 18.556 1.00 56.22 75 GLY A O 1
ATOM 601 N N . ASP A 1 76 ? -1.487 24.266 17.787 1.00 51.78 76 ASP A N 1
ATOM 602 C CA . ASP A 1 76 ? -1.091 24.179 16.360 1.00 51.78 76 ASP A CA 1
ATOM 603 C C . ASP A 1 76 ? 0.300 24.794 16.056 1.00 51.78 76 ASP A C 1
ATOM 605 O O . ASP A 1 76 ? 0.699 24.967 14.902 1.00 51.78 76 ASP A O 1
ATOM 609 N N . LYS A 1 77 ? 1.056 25.198 17.087 1.00 53.50 77 LYS A N 1
ATOM 610 C CA . LYS A 1 77 ? 2.358 25.863 16.917 1.00 53.50 77 LYS A CA 1
ATOM 611 C C . LYS A 1 77 ? 3.444 24.832 16.613 1.00 53.50 77 LYS A C 1
ATOM 613 O O . LYS A 1 77 ? 3.531 23.811 17.278 1.00 53.50 77 LYS A O 1
ATOM 618 N N . LEU A 1 78 ? 4.315 25.113 15.641 1.00 54.53 78 LEU A N 1
ATOM 619 C CA . LEU A 1 78 ? 5.420 24.218 15.236 1.00 54.53 78 LEU A CA 1
ATOM 620 C C . LEU A 1 78 ? 6.649 24.299 16.161 1.00 54.53 78 LEU A C 1
ATOM 622 O O . LEU A 1 78 ? 7.482 23.396 16.196 1.00 54.53 78 LEU A O 1
ATOM 626 N N . PHE A 1 79 ? 6.754 25.388 16.920 1.00 59.84 79 PHE A N 1
ATOM 627 C CA . PHE A 1 79 ? 7.813 25.642 17.889 1.00 59.84 79 PHE A CA 1
ATOM 628 C C . PHE A 1 79 ? 7.182 26.268 19.131 1.00 59.84 79 PHE A C 1
ATOM 630 O O . PHE A 1 79 ? 6.410 27.222 19.003 1.00 59.84 79 PHE A O 1
ATOM 637 N N . THR A 1 80 ? 7.525 25.763 20.313 1.00 61.19 80 THR A N 1
ATOM 638 C CA . THR A 1 80 ? 7.189 26.412 21.586 1.00 61.19 80 THR A CA 1
ATOM 639 C C . THR A 1 80 ? 8.469 26.762 22.341 1.00 61.19 80 THR A C 1
ATOM 641 O O . THR A 1 80 ? 9.562 26.293 22.009 1.00 61.19 80 THR A O 1
ATOM 644 N N . VAL A 1 81 ? 8.373 27.682 23.293 1.00 60.06 81 VAL A N 1
ATOM 645 C CA . VAL A 1 81 ? 9.497 28.071 24.145 1.00 60.06 81 VAL A CA 1
ATOM 646 C C . VAL A 1 81 ? 9.190 27.572 25.543 1.00 60.06 81 VAL A C 1
ATOM 648 O O . VAL A 1 81 ? 8.322 28.112 26.216 1.00 60.06 81 VAL A O 1
ATOM 651 N N . GLU A 1 82 ? 9.935 26.566 25.983 1.00 56.06 82 GLU A N 1
ATOM 652 C CA . GLU A 1 82 ? 9.816 25.988 27.318 1.00 56.06 82 GLU A CA 1
ATOM 653 C C . GLU A 1 82 ? 11.160 26.194 28.032 1.00 56.06 82 GLU A C 1
ATOM 655 O O . GLU A 1 82 ? 12.228 25.931 27.471 1.00 56.06 82 GLU A O 1
ATOM 660 N N . ASN A 1 83 ? 11.139 26.758 29.244 1.00 52.50 83 ASN A N 1
ATOM 661 C CA . ASN A 1 83 ? 12.345 27.099 30.018 1.00 52.50 83 ASN A CA 1
ATOM 662 C C . ASN A 1 83 ? 13.385 27.957 29.255 1.00 52.50 83 ASN A C 1
ATOM 664 O O . ASN A 1 83 ? 14.593 27.728 29.342 1.00 52.50 83 ASN A O 1
ATOM 668 N N . GLY A 1 84 ? 12.925 28.942 28.472 1.00 59.06 84 GLY A N 1
ATOM 669 C CA . GLY A 1 84 ? 13.796 29.886 27.756 1.00 59.06 84 GLY A CA 1
ATOM 670 C C . GLY A 1 84 ? 14.552 29.298 26.556 1.00 59.06 84 GLY A C 1
ATOM 671 O O . GLY A 1 84 ? 15.395 29.979 25.972 1.00 59.06 84 GLY A O 1
ATOM 672 N N . LYS A 1 85 ? 14.258 28.054 26.154 1.00 55.06 85 LYS A N 1
ATOM 673 C CA . LYS A 1 85 ? 14.829 27.404 24.966 1.00 55.06 85 LYS A CA 1
ATOM 674 C C . LYS A 1 85 ? 13.716 27.050 23.982 1.00 55.06 85 LYS A C 1
ATOM 676 O O . LYS A 1 85 ? 12.640 26.620 24.381 1.00 55.06 85 LYS A O 1
ATOM 681 N N . ARG A 1 86 ? 13.974 27.233 22.681 1.00 59.12 86 ARG A N 1
ATOM 682 C CA . ARG A 1 86 ? 13.065 26.763 21.622 1.00 59.12 86 ARG A CA 1
ATOM 683 C C . ARG A 1 86 ? 13.055 25.234 21.625 1.00 59.12 86 ARG A C 1
ATOM 685 O O . ARG A 1 86 ? 14.096 24.620 21.393 1.00 59.12 86 ARG A O 1
ATOM 692 N N . VAL A 1 87 ? 11.894 24.649 21.877 1.00 62.38 87 VAL A N 1
ATOM 693 C CA . VAL A 1 87 ? 11.622 23.208 21.828 1.00 62.38 87 VAL A CA 1
ATOM 694 C C . VAL A 1 87 ? 10.633 22.913 20.704 1.00 62.38 87 VAL A C 1
ATOM 696 O O . VAL A 1 87 ? 9.817 23.757 20.320 1.00 62.38 87 VAL A O 1
ATOM 699 N N . LEU A 1 88 ? 10.772 21.727 20.114 1.00 61.94 88 LEU A N 1
ATOM 700 C CA . LEU A 1 88 ? 9.935 21.301 18.996 1.00 61.94 88 LEU A CA 1
ATOM 701 C C . LEU A 1 88 ? 8.636 20.734 19.562 1.00 61.94 88 LEU A C 1
ATOM 703 O O . LEU A 1 88 ? 8.665 19.949 20.512 1.00 61.94 88 LEU A O 1
ATOM 707 N N . THR A 1 89 ? 7.505 21.138 18.993 1.00 67.69 89 THR A N 1
ATOM 708 C CA . THR A 1 89 ? 6.203 20.672 19.471 1.00 67.69 89 THR A CA 1
ATOM 709 C C . THR A 1 89 ? 5.900 19.255 18.974 1.00 67.69 89 THR A C 1
ATOM 711 O O . THR A 1 89 ? 6.433 18.826 17.942 1.00 67.69 89 THR A O 1
ATOM 714 N N . PRO A 1 90 ? 4.996 18.525 19.653 1.00 64.31 90 PRO A N 1
ATOM 715 C CA . PRO A 1 90 ? 4.504 17.227 19.188 1.00 64.31 90 PRO A CA 1
ATOM 716 C C . PRO A 1 90 ? 3.944 17.257 17.753 1.00 64.31 90 PRO A C 1
ATOM 718 O O . PRO A 1 90 ? 4.111 16.295 17.008 1.00 64.31 90 PRO A O 1
ATOM 721 N N . MET A 1 91 ? 3.358 18.381 17.322 1.00 64.06 91 MET A N 1
ATOM 722 C CA . MET A 1 91 ? 2.851 18.567 15.955 1.00 64.06 91 MET A CA 1
ATOM 723 C C . MET A 1 91 ? 3.946 18.481 14.886 1.00 64.06 91 MET A C 1
ATOM 725 O O . MET A 1 91 ? 3.737 17.860 13.845 1.00 64.06 91 MET A O 1
ATOM 729 N N . LEU A 1 92 ? 5.135 19.036 15.138 1.00 65.81 92 LEU A N 1
ATOM 730 C CA . LEU A 1 92 ? 6.251 18.919 14.198 1.00 65.81 92 LEU A CA 1
ATOM 731 C C . LEU A 1 92 ? 6.766 17.475 14.116 1.00 65.81 92 LEU A C 1
ATOM 733 O O . LEU A 1 92 ? 7.146 17.023 13.039 1.00 65.81 92 LEU A O 1
ATOM 737 N N . LEU A 1 93 ? 6.748 16.738 15.229 1.00 65.94 93 LEU A N 1
ATOM 738 C CA . LEU A 1 93 ? 7.115 15.321 15.245 1.00 65.94 93 LEU A CA 1
ATOM 739 C C . LEU A 1 93 ? 6.138 14.491 14.405 1.00 65.94 93 LEU A C 1
ATOM 741 O O . LEU A 1 93 ? 6.577 13.682 13.592 1.00 65.94 93 LEU A O 1
ATOM 745 N N . VAL A 1 94 ? 4.833 14.749 14.528 1.00 67.19 94 VAL A N 1
ATOM 746 C CA . VAL A 1 94 ? 3.805 14.123 13.682 1.00 67.19 94 VAL A CA 1
ATOM 747 C C . VAL A 1 94 ? 4.006 14.496 12.210 1.00 67.19 94 VAL A C 1
ATOM 749 O O . VAL A 1 94 ? 3.984 13.618 11.354 1.00 67.19 94 VAL A O 1
ATOM 752 N N . MET A 1 95 ? 4.275 15.766 11.894 1.00 66.44 95 MET A N 1
ATOM 753 C CA . MET A 1 95 ? 4.558 16.193 10.518 1.00 66.44 95 MET A CA 1
ATOM 754 C C . MET A 1 95 ? 5.816 15.535 9.939 1.00 66.44 95 MET A C 1
ATOM 756 O O . MET A 1 95 ? 5.804 15.106 8.787 1.00 66.44 95 MET A O 1
ATOM 760 N N . ALA A 1 96 ? 6.885 15.422 10.729 1.00 68.94 96 ALA A N 1
ATOM 761 C CA . ALA A 1 96 ? 8.117 14.755 10.324 1.00 68.94 96 ALA A CA 1
ATOM 762 C C . ALA A 1 96 ? 7.909 13.247 10.131 1.00 68.94 96 ALA A C 1
ATOM 764 O O . ALA A 1 96 ? 8.420 12.687 9.165 1.00 68.94 96 ALA A O 1
ATOM 765 N N . ALA A 1 97 ? 7.126 12.598 10.997 1.00 68.62 97 ALA A N 1
ATOM 766 C CA . ALA A 1 97 ? 6.772 11.188 10.866 1.00 68.62 97 ALA A CA 1
ATOM 767 C C . ALA A 1 97 ? 5.902 10.929 9.625 1.00 68.62 97 ALA A C 1
ATOM 769 O O . ALA A 1 97 ? 6.189 10.002 8.871 1.00 68.62 97 ALA A O 1
ATOM 770 N N . ILE A 1 98 ? 4.897 11.772 9.359 1.00 69.31 98 ILE A N 1
ATOM 771 C CA . ILE A 1 98 ? 4.057 11.685 8.151 1.00 69.31 98 ILE A CA 1
ATOM 772 C C . ILE A 1 98 ? 4.908 11.900 6.897 1.00 69.31 98 ILE A C 1
ATOM 774 O O . ILE A 1 98 ? 4.822 11.110 5.961 1.00 69.31 98 ILE A O 1
ATOM 778 N N . GLY A 1 99 ? 5.763 12.926 6.885 1.00 69.94 99 GLY A N 1
ATOM 779 C CA . GLY A 1 99 ? 6.661 13.186 5.761 1.00 69.94 99 GLY A CA 1
ATOM 780 C C . GLY A 1 99 ? 7.664 12.059 5.535 1.00 69.94 99 GLY A C 1
ATOM 781 O O . GLY A 1 99 ? 7.840 11.628 4.403 1.00 69.94 99 GLY A O 1
ATOM 782 N N . GLY A 1 100 ? 8.271 11.532 6.601 1.00 72.62 100 GLY A N 1
ATOM 783 C CA . GLY A 1 100 ? 9.173 10.382 6.530 1.00 72.62 100 GLY A CA 1
ATOM 784 C C . GLY A 1 100 ? 8.474 9.120 6.027 1.00 72.62 100 GLY A C 1
ATOM 785 O O . GLY A 1 100 ? 9.026 8.405 5.197 1.00 72.62 100 GLY A O 1
ATOM 786 N N . THR A 1 101 ? 7.238 8.885 6.464 1.00 72.06 101 THR A N 1
ATOM 787 C CA . THR A 1 101 ? 6.412 7.770 5.985 1.00 72.06 101 THR A CA 1
ATOM 788 C C . THR A 1 101 ? 6.099 7.922 4.497 1.00 72.06 101 THR A C 1
ATOM 790 O O . THR A 1 101 ? 6.241 6.953 3.762 1.00 72.06 101 THR A O 1
ATOM 793 N N . ASP A 1 102 ? 5.769 9.125 4.014 1.00 77.50 102 ASP A N 1
ATOM 794 C CA . ASP A 1 102 ? 5.550 9.377 2.580 1.00 77.50 102 ASP A CA 1
ATOM 795 C C . ASP A 1 102 ? 6.816 9.119 1.742 1.00 77.50 102 ASP A C 1
ATOM 797 O O . ASP A 1 102 ? 6.727 8.513 0.678 1.00 77.50 102 ASP A O 1
ATOM 801 N N . VAL A 1 103 ? 8.008 9.468 2.250 1.00 71.12 103 VAL A N 1
ATOM 802 C CA . VAL A 1 103 ? 9.287 9.107 1.604 1.00 71.12 103 VAL A CA 1
ATOM 803 C C . VAL A 1 103 ? 9.460 7.590 1.527 1.00 71.12 103 VAL A C 1
ATOM 805 O O . VAL A 1 103 ? 9.864 7.071 0.490 1.00 71.12 103 VAL A O 1
ATOM 808 N N . LEU A 1 104 ? 9.146 6.861 2.600 1.00 75.44 104 LEU A N 1
ATOM 809 C CA . LEU A 1 104 ? 9.211 5.397 2.598 1.00 75.44 104 LEU A CA 1
ATOM 810 C C . LEU A 1 104 ? 8.215 4.792 1.591 1.00 75.44 104 LEU A C 1
ATOM 812 O O . LEU A 1 104 ? 8.594 3.895 0.846 1.00 75.44 104 LEU A O 1
ATOM 816 N N . PHE A 1 105 ? 7.001 5.345 1.494 1.00 72.38 105 PHE A N 1
ATOM 817 C CA . PHE A 1 105 ? 5.995 5.023 0.466 1.00 72.38 105 PHE A CA 1
ATOM 818 C C . PHE A 1 105 ? 6.371 5.489 -0.950 1.00 72.38 105 PHE A C 1
ATOM 820 O O . PHE A 1 105 ? 5.710 5.147 -1.933 1.00 72.38 105 PHE A O 1
ATOM 827 N N . ALA A 1 106 ? 7.386 6.334 -1.103 1.00 76.38 106 ALA A N 1
ATOM 828 C CA . ALA A 1 106 ? 7.907 6.700 -2.411 1.00 76.38 106 ALA A CA 1
ATOM 829 C C . ALA A 1 106 ? 8.850 5.606 -2.939 1.00 76.38 106 ALA A C 1
ATOM 831 O O . ALA A 1 106 ? 8.931 5.406 -4.150 1.00 76.38 106 ALA A O 1
ATOM 832 N N . LEU A 1 107 ? 9.522 4.863 -2.050 1.00 71.25 107 LEU A N 1
ATOM 833 C CA . LEU A 1 107 ? 10.508 3.841 -2.420 1.00 71.25 107 LEU A CA 1
ATOM 834 C C . LEU A 1 107 ? 9.902 2.628 -3.134 1.00 71.25 107 LEU A C 1
ATOM 836 O O . LEU A 1 107 ? 10.589 2.013 -3.942 1.00 71.25 107 LEU A O 1
ATOM 840 N N . ASP A 1 108 ? 8.646 2.279 -2.868 1.00 77.56 108 ASP A N 1
ATOM 841 C CA . ASP A 1 108 ? 7.926 1.209 -3.564 1.00 77.56 108 ASP A CA 1
ATOM 842 C C . ASP A 1 108 ? 7.114 1.751 -4.75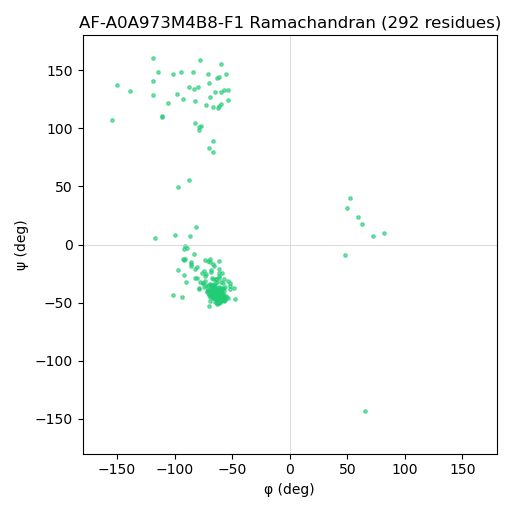0 1.00 77.56 108 ASP A C 1
ATOM 844 O O . ASP A 1 108 ? 7.167 1.217 -5.860 1.00 77.56 108 ASP A O 1
ATOM 848 N N . SER A 1 109 ? 6.391 2.852 -4.553 1.00 81.50 109 SER A N 1
ATOM 849 C CA . SER A 1 109 ? 5.454 3.353 -5.555 1.00 81.50 109 SER A CA 1
ATOM 850 C C . SER A 1 109 ? 6.122 4.011 -6.761 1.00 81.50 109 S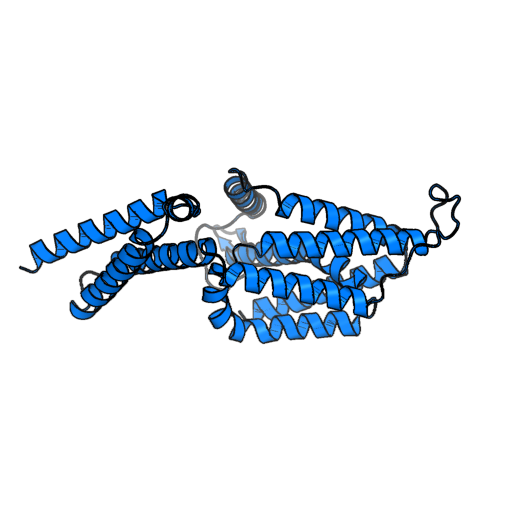ER A C 1
ATOM 852 O O . SER A 1 109 ? 5.588 3.916 -7.864 1.00 81.50 109 SER A O 1
ATOM 854 N N . ILE A 1 110 ? 7.290 4.641 -6.604 1.00 82.31 110 ILE A N 1
ATOM 855 C CA . ILE A 1 110 ? 7.990 5.307 -7.713 1.00 82.31 110 ILE A CA 1
ATOM 856 C C . ILE A 1 110 ? 8.559 4.302 -8.710 1.00 82.31 110 ILE A C 1
ATOM 858 O O . ILE A 1 110 ? 8.213 4.411 -9.892 1.00 82.31 110 ILE A O 1
ATOM 862 N N . PRO A 1 111 ? 9.357 3.301 -8.279 1.00 80.88 111 PRO A N 1
ATOM 863 C CA . PRO A 1 111 ? 9.740 2.192 -9.144 1.00 80.88 111 PRO A CA 1
ATOM 864 C C . PRO A 1 111 ? 8.543 1.593 -9.878 1.00 80.88 111 PRO A C 1
ATOM 866 O O . PRO A 1 111 ? 8.578 1.411 -11.095 1.00 80.88 111 PRO A O 1
ATOM 869 N N . ALA A 1 112 ? 7.455 1.340 -9.147 1.00 84.38 112 ALA A N 1
ATOM 870 C CA . ALA A 1 112 ? 6.295 0.668 -9.702 1.00 84.38 112 ALA A CA 1
ATOM 871 C C . ALA A 1 112 ? 5.588 1.499 -10.787 1.00 84.38 112 ALA A C 1
ATOM 873 O O . ALA A 1 112 ? 5.248 0.974 -11.849 1.00 84.38 112 ALA A O 1
ATOM 874 N N . ILE A 1 113 ? 5.400 2.800 -10.549 1.00 85.88 113 ILE A N 1
ATOM 875 C CA . ILE A 1 113 ? 4.755 3.702 -11.505 1.00 85.88 113 ILE A CA 1
ATOM 876 C C . ILE A 1 113 ? 5.609 3.865 -12.768 1.00 85.88 113 ILE A C 1
ATOM 878 O O . ILE A 1 113 ? 5.081 3.754 -13.879 1.00 85.88 113 ILE A O 1
ATOM 882 N N . PHE A 1 114 ? 6.921 4.071 -12.618 1.00 82.06 114 PHE A N 1
ATOM 883 C CA . PHE A 1 114 ? 7.816 4.207 -13.769 1.00 82.06 114 PHE A CA 1
ATOM 884 C C . PHE A 1 114 ? 7.978 2.909 -14.564 1.00 82.06 114 PHE A C 1
ATOM 886 O O . PHE A 1 114 ? 8.241 2.962 -15.762 1.00 82.06 114 PHE A O 1
ATOM 893 N N . GLY A 1 115 ? 7.717 1.751 -13.950 1.00 79.94 115 GLY A N 1
ATOM 894 C CA . GLY A 1 115 ? 7.592 0.482 -14.668 1.00 79.94 115 GLY A CA 1
ATOM 895 C C . GLY A 1 115 ? 6.353 0.369 -15.558 1.00 79.94 115 GLY A C 1
ATOM 896 O O . GLY A 1 115 ? 6.293 -0.516 -16.413 1.00 79.94 115 GLY A O 1
ATOM 897 N N . LEU A 1 116 ? 5.356 1.244 -15.402 1.00 83.69 116 LEU A N 1
ATOM 898 C CA . LEU A 1 116 ? 4.172 1.298 -16.265 1.00 83.69 116 LEU A CA 1
ATOM 899 C C . LEU A 1 116 ? 4.241 2.422 -17.294 1.00 83.69 116 LEU A C 1
ATOM 901 O O . LEU A 1 116 ? 3.856 2.214 -18.447 1.00 83.69 116 LEU A O 1
ATOM 905 N N . THR A 1 117 ? 4.684 3.605 -16.873 1.00 85.62 117 THR A N 1
ATOM 906 C CA . THR A 1 117 ? 4.744 4.791 -17.724 1.00 85.62 117 THR A CA 1
ATOM 907 C C . THR A 1 117 ? 5.876 5.717 -17.308 1.00 85.62 117 THR A C 1
ATOM 909 O O . THR A 1 117 ? 6.060 6.014 -16.133 1.00 85.62 117 THR A O 1
ATOM 912 N N . GLN A 1 118 ? 6.600 6.234 -18.297 1.00 81.00 118 GLN A N 1
ATOM 913 C CA . GLN A 1 118 ? 7.627 7.260 -18.104 1.00 81.00 118 GLN A CA 1
ATOM 914 C C . GLN A 1 118 ? 7.049 8.684 -18.206 1.00 81.00 118 GLN A C 1
ATOM 916 O O . GLN A 1 118 ? 7.749 9.673 -17.995 1.00 81.00 118 GLN A O 1
ATOM 921 N N . ASN A 1 119 ? 5.753 8.818 -18.515 1.00 86.69 119 ASN A N 1
ATOM 922 C CA . ASN A 1 119 ? 5.116 10.117 -18.676 1.00 86.69 119 ASN A CA 1
ATOM 923 C C . ASN A 1 119 ? 4.792 10.752 -17.312 1.00 86.69 119 ASN A C 1
ATOM 925 O O . ASN A 1 119 ? 3.762 10.456 -16.704 1.00 86.69 119 ASN A O 1
ATOM 929 N N . ALA A 1 120 ? 5.638 11.693 -16.886 1.00 85.62 120 ALA A N 1
ATOM 930 C CA . ALA A 1 120 ? 5.504 12.441 -15.635 1.00 85.62 120 ALA A CA 1
ATOM 931 C C . ALA A 1 120 ? 4.122 13.089 -15.439 1.00 85.62 120 ALA A C 1
ATOM 933 O O . ALA A 1 120 ? 3.614 13.129 -14.320 1.00 85.62 120 ALA A O 1
ATOM 934 N N . TYR A 1 121 ? 3.488 13.564 -16.518 1.00 88.69 121 TYR A N 1
ATOM 935 C CA . T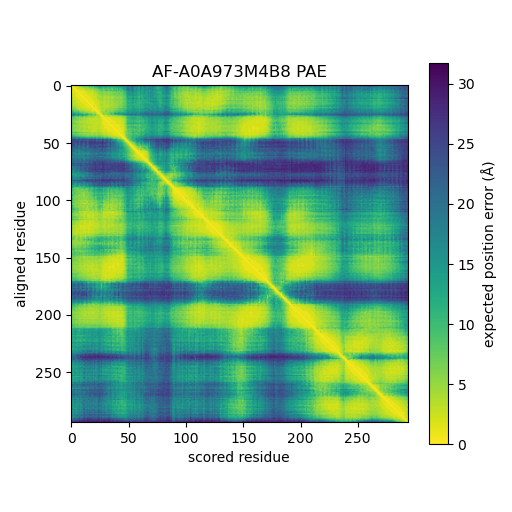YR A 1 121 ? 2.152 14.155 -16.459 1.00 88.69 121 TYR A CA 1
ATOM 936 C C . TYR A 1 121 ? 1.093 13.112 -16.082 1.00 88.69 121 TYR A C 1
ATOM 938 O O . TYR A 1 121 ? 0.260 13.371 -15.212 1.00 88.69 121 TYR A O 1
ATOM 946 N N . VAL A 1 122 ? 1.149 11.910 -16.668 1.00 89.19 122 VAL A N 1
ATOM 947 C CA . VAL A 1 122 ? 0.241 10.800 -16.316 1.00 89.19 122 VAL A CA 1
ATOM 948 C C . VAL A 1 122 ? 0.462 10.366 -14.866 1.00 89.19 122 VAL A 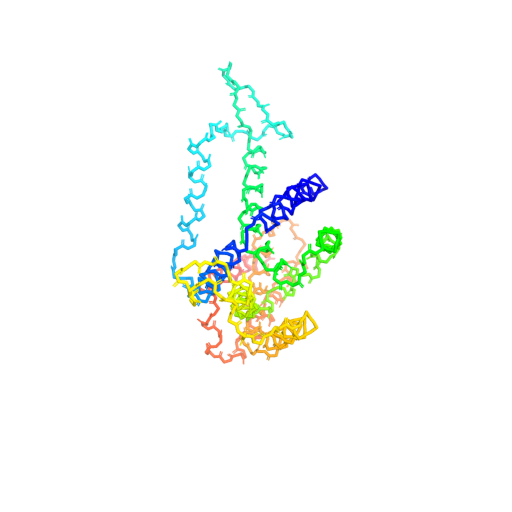C 1
ATOM 950 O O . VAL A 1 122 ? -0.500 10.166 -14.129 1.00 89.19 122 VAL A O 1
ATOM 953 N N . VAL A 1 123 ? 1.719 10.287 -14.426 1.00 87.12 123 VAL A N 1
ATOM 954 C CA . VAL A 1 123 ? 2.075 9.929 -13.044 1.00 87.12 123 VAL A CA 1
ATOM 955 C C . VAL A 1 123 ? 1.539 10.945 -12.034 1.00 87.12 123 VAL A C 1
ATOM 957 O O . VAL A 1 123 ? 0.892 10.574 -11.049 1.00 87.12 123 VAL A O 1
ATOM 960 N N . PHE A 1 124 ? 1.786 12.231 -12.286 1.00 87.31 124 PHE A N 1
ATOM 961 C CA . PHE A 1 124 ? 1.334 13.319 -11.428 1.00 87.31 124 PHE A CA 1
ATOM 962 C C . PHE A 1 124 ? -0.192 13.364 -11.350 1.00 87.31 124 PHE A C 1
ATOM 964 O O . PHE A 1 124 ? -0.751 13.373 -10.253 1.00 87.31 124 PHE A O 1
ATOM 971 N N . THR A 1 125 ? -0.870 13.339 -12.501 1.00 89.88 125 THR A N 1
ATOM 972 C CA . THR A 1 125 ? -2.336 13.397 -12.551 1.00 89.88 125 THR A CA 1
ATOM 973 C C . THR A 1 125 ? -2.967 12.198 -11.848 1.00 89.88 125 THR A C 1
ATOM 975 O O . THR A 1 125 ? -3.808 12.402 -10.975 1.00 89.88 125 THR A O 1
ATOM 978 N N . ALA A 1 126 ? -2.525 10.967 -12.126 1.00 89.00 126 ALA A N 1
ATOM 979 C CA . ALA A 1 126 ? -3.040 9.764 -11.467 1.00 89.00 126 ALA A CA 1
ATOM 980 C C . ALA A 1 126 ? -2.882 9.820 -9.939 1.00 89.00 126 ALA A C 1
ATOM 982 O O . ALA A 1 126 ? -3.819 9.512 -9.200 1.00 89.00 126 ALA A O 1
ATOM 983 N N . THR A 1 127 ? -1.724 10.276 -9.456 1.00 84.50 127 THR A N 1
ATOM 984 C CA . THR A 1 127 ? -1.467 10.386 -8.014 1.00 84.50 127 THR A CA 1
ATOM 985 C C . THR A 1 127 ? -2.309 11.483 -7.364 1.00 84.50 127 THR A C 1
ATOM 987 O O . THR A 1 127 ? -2.889 11.269 -6.299 1.00 84.50 127 THR A O 1
ATOM 990 N N . ALA A 1 128 ? -2.434 12.641 -8.015 1.00 86.25 128 ALA A N 1
ATOM 991 C CA . ALA A 1 128 ? -3.271 13.735 -7.535 1.00 86.25 128 ALA A CA 1
ATOM 992 C C . ALA A 1 128 ? -4.748 13.315 -7.443 1.00 86.25 128 ALA A C 1
ATOM 994 O O . ALA A 1 128 ? -5.372 13.516 -6.400 1.00 86.25 128 ALA A O 1
ATOM 995 N N . PHE A 1 129 ? -5.288 12.664 -8.480 1.00 87.50 129 PHE A N 1
ATOM 996 C CA . PHE A 1 129 ? -6.656 12.132 -8.468 1.00 87.50 129 PHE A CA 1
ATOM 997 C C . PHE A 1 129 ? -6.857 11.085 -7.366 1.00 87.50 129 PHE A C 1
ATOM 999 O O . PHE A 1 129 ? -7.857 11.144 -6.647 1.00 87.50 129 PHE A O 1
ATOM 1006 N N . SER A 1 130 ? -5.894 10.175 -7.181 1.00 84.38 130 SER A N 1
ATOM 1007 C CA . SER A 1 130 ? -5.944 9.167 -6.116 1.00 84.38 130 SER A CA 1
ATOM 1008 C C . SER A 1 130 ? -6.013 9.799 -4.723 1.00 84.38 130 SER A C 1
ATOM 1010 O O . SER A 1 130 ? -6.784 9.340 -3.883 1.00 84.38 130 SER A O 1
ATOM 1012 N N . LEU A 1 131 ? -5.235 10.855 -4.466 1.00 81.31 131 LEU A N 1
ATOM 1013 C CA . LEU A 1 131 ? -5.233 11.548 -3.174 1.00 81.31 131 LEU A CA 1
ATOM 1014 C C . LEU A 1 131 ? -6.514 12.359 -2.944 1.00 81.31 131 LEU A C 1
ATOM 1016 O O . LEU A 1 131 ? -7.051 12.356 -1.836 1.00 81.31 131 LEU A O 1
ATOM 1020 N N . MET A 1 132 ? -7.027 13.038 -3.975 1.00 83.81 132 MET A N 1
ATOM 1021 C CA . MET A 1 132 ? -8.241 13.855 -3.862 1.00 83.81 132 MET A CA 1
ATOM 1022 C C . MET A 1 132 ? -9.491 13.010 -3.581 1.00 83.81 132 MET A C 1
ATOM 1024 O O . MET A 1 132 ? -10.342 13.433 -2.801 1.00 83.81 132 MET A O 1
ATOM 1028 N N . GLY A 1 133 ? -9.594 11.811 -4.166 1.00 82.50 133 GLY A N 1
ATOM 1029 C CA . GLY A 1 133 ? -10.730 10.909 -3.947 1.00 82.50 133 GLY A CA 1
ATOM 1030 C C . GLY A 1 133 ? -10.725 10.204 -2.587 1.00 82.50 133 GLY A C 1
ATOM 1031 O O . GLY A 1 133 ? -11.779 9.804 -2.090 1.00 82.50 133 GLY A O 1
ATOM 1032 N N . LEU A 1 134 ? -9.559 10.076 -1.947 1.00 81.81 134 LEU A N 1
ATOM 1033 C CA . LEU A 1 134 ? -9.400 9.238 -0.760 1.00 81.81 134 LEU A CA 1
ATOM 1034 C C . LEU A 1 134 ? -10.247 9.705 0.431 1.00 81.81 134 LEU A C 1
ATOM 1036 O O . LEU A 1 134 ? -10.710 8.866 1.190 1.00 81.81 134 LEU A O 1
ATOM 1040 N N . ARG A 1 135 ? -10.506 11.011 0.602 1.00 76.69 135 ARG A N 1
ATOM 1041 C CA . ARG A 1 135 ? -11.262 11.515 1.768 1.00 76.69 135 ARG A CA 1
ATOM 1042 C C . ARG A 1 135 ? -12.698 10.989 1.810 1.00 76.69 135 ARG A C 1
ATOM 1044 O O . ARG A 1 135 ? -13.163 10.603 2.878 1.00 76.69 135 ARG A O 1
ATOM 1051 N N . GLN A 1 136 ? -13.396 10.986 0.678 1.00 79.94 136 GLN A N 1
ATOM 1052 C CA . GLN A 1 136 ? -14.744 10.426 0.580 1.00 79.94 136 GLN A CA 1
ATOM 1053 C C . GLN A 1 136 ? -14.710 8.897 0.628 1.00 79.94 136 GLN A C 1
ATOM 1055 O O . GLN A 1 136 ? -15.590 8.285 1.228 1.00 79.94 136 GLN A O 1
ATOM 1060 N N . LEU A 1 137 ? -13.682 8.283 0.033 1.00 85.19 137 LEU A N 1
ATOM 1061 C CA . LEU A 1 137 ? -13.536 6.832 0.035 1.00 85.19 137 LEU A CA 1
ATOM 1062 C C . LEU A 1 137 ? -13.125 6.286 1.402 1.00 85.19 137 LEU A C 1
ATOM 1064 O O . LEU A 1 137 ? -13.462 5.149 1.685 1.00 85.19 137 LEU A O 1
ATOM 1068 N N . PHE A 1 138 ? -12.463 7.060 2.264 1.00 80.38 138 PHE A N 1
ATOM 1069 C CA . PHE A 1 138 ? -11.959 6.577 3.552 1.00 80.38 138 PHE A CA 1
ATOM 1070 C C . PHE A 1 138 ? -13.073 5.993 4.425 1.00 80.38 138 PHE A C 1
ATOM 1072 O O . PHE A 1 138 ? -12.894 4.933 5.009 1.00 80.38 138 PHE A O 1
ATOM 1079 N N . PHE A 1 139 ? -14.253 6.622 4.430 1.00 79.00 139 PHE A N 1
ATOM 1080 C CA . PHE A 1 139 ? -15.422 6.094 5.136 1.00 79.00 139 PHE A CA 1
ATOM 1081 C C . PHE A 1 139 ? -15.874 4.726 4.599 1.00 79.00 139 PHE A C 1
ATOM 1083 O O . PHE A 1 139 ? -16.233 3.845 5.372 1.00 79.00 139 PHE A O 1
ATOM 1090 N N . LEU A 1 140 ? -15.835 4.533 3.278 1.00 82.31 140 LEU A N 1
ATOM 1091 C CA . LEU A 1 140 ? -16.174 3.252 2.655 1.00 82.31 140 LEU A CA 1
ATOM 1092 C C . LEU A 1 140 ? -15.057 2.217 2.847 1.00 82.31 140 LEU A C 1
ATOM 1094 O O . LEU A 1 140 ? -15.327 1.033 3.018 1.00 82.31 140 LEU A O 1
ATOM 1098 N N . LEU A 1 141 ? -13.802 2.661 2.808 1.00 79.62 141 LEU A N 1
ATOM 1099 C CA . LEU A 1 141 ? -12.624 1.808 2.870 1.00 79.62 141 LEU A CA 1
ATOM 1100 C C . LEU A 1 141 ? -12.351 1.288 4.279 1.00 79.62 141 LEU A C 1
ATOM 1102 O O . LEU A 1 141 ? -11.909 0.154 4.377 1.00 79.62 141 LEU A O 1
ATOM 1106 N N . ASP A 1 142 ? -12.639 2.042 5.343 1.00 75.81 142 ASP A N 1
ATOM 1107 C CA . ASP A 1 142 ? -12.380 1.603 6.726 1.00 75.81 142 ASP A CA 1
ATOM 1108 C C . ASP A 1 142 ? -13.008 0.231 7.025 1.00 75.81 142 ASP A C 1
ATOM 1110 O O . ASP A 1 142 ? -12.336 -0.673 7.508 1.00 75.81 142 ASP A O 1
ATOM 1114 N N . GLY A 1 143 ? -14.269 0.029 6.630 1.00 70.31 143 GLY A N 1
ATOM 1115 C CA . GLY A 1 143 ? -14.939 -1.265 6.785 1.00 70.31 143 GLY A CA 1
ATOM 1116 C C . GLY A 1 143 ? -14.527 -2.307 5.742 1.00 70.31 143 GLY A C 1
ATOM 1117 O O . GLY A 1 143 ? -14.500 -3.496 6.040 1.00 70.31 143 GLY A O 1
ATOM 1118 N N . LEU A 1 144 ? -14.199 -1.891 4.513 1.00 78.56 144 LEU A N 1
ATOM 1119 C CA . LEU A 1 144 ? -13.820 -2.818 3.439 1.00 78.56 144 LEU A CA 1
ATOM 1120 C C . LEU A 1 144 ? -12.405 -3.379 3.611 1.00 78.56 144 LEU A C 1
ATOM 1122 O O . LEU A 1 144 ? -12.164 -4.524 3.235 1.00 78.56 144 LEU A O 1
ATOM 1126 N N . LEU A 1 145 ? -11.474 -2.600 4.167 1.00 76.88 145 LEU A N 1
ATOM 1127 C CA . LEU A 1 145 ? -10.085 -3.012 4.382 1.00 76.88 145 LEU A CA 1
ATOM 1128 C C . LEU A 1 145 ? -9.995 -4.214 5.327 1.00 76.88 145 LEU A C 1
ATOM 1130 O O . LEU A 1 145 ? -9.209 -5.123 5.062 1.00 76.88 145 LEU A O 1
ATOM 1134 N N . ASP A 1 146 ? -10.862 -4.280 6.339 1.00 72.88 146 ASP A N 1
ATOM 1135 C CA . ASP A 1 146 ? -10.966 -5.421 7.257 1.00 72.88 146 ASP A CA 1
ATOM 1136 C C . ASP A 1 146 ? -11.353 -6.732 6.547 1.00 72.88 146 ASP A C 1
ATOM 1138 O O . ASP A 1 146 ? -11.021 -7.821 7.019 1.00 72.88 146 ASP A O 1
ATOM 1142 N N . LEU A 1 147 ? -12.022 -6.651 5.390 1.00 74.25 147 LEU A N 1
ATOM 1143 C CA . LEU A 1 147 ? -12.394 -7.818 4.588 1.00 74.25 147 LEU A CA 1
ATOM 1144 C C . LEU A 1 147 ? -11.279 -8.256 3.626 1.00 74.25 147 LEU A C 1
ATOM 1146 O O . LEU A 1 147 ? -11.320 -9.380 3.126 1.00 74.25 147 LEU A O 1
ATOM 1150 N N . LEU A 1 148 ? -10.279 -7.412 3.346 1.00 83.88 148 LEU A N 1
ATOM 1151 C CA . LEU A 1 148 ? -9.238 -7.658 2.339 1.00 83.88 148 LEU A CA 1
ATOM 1152 C C . LEU A 1 148 ? -8.032 -8.430 2.906 1.00 83.88 148 LEU A C 1
ATOM 1154 O O . LEU A 1 148 ? -6.880 -8.016 2.777 1.00 83.88 148 LEU A O 1
ATOM 1158 N N . ILE A 1 149 ? -8.285 -9.603 3.491 1.00 82.88 149 ILE A N 1
ATOM 1159 C CA . ILE A 1 149 ? -7.266 -10.424 4.173 1.00 82.88 149 ILE A CA 1
ATOM 1160 C C . ILE A 1 149 ? -6.086 -10.859 3.289 1.00 82.88 149 ILE A C 1
ATOM 1162 O O . ILE A 1 149 ? -5.006 -11.143 3.805 1.00 82.88 149 ILE A O 1
ATOM 1166 N N . TYR A 1 150 ? -6.271 -10.933 1.966 1.00 87.19 150 TYR A N 1
ATOM 1167 C CA . TYR A 1 150 ? -5.214 -11.333 1.035 1.00 87.19 150 TYR A CA 1
ATOM 1168 C C . TYR A 1 150 ? -4.541 -10.152 0.338 1.00 87.19 150 TYR A C 1
ATOM 1170 O O . TYR A 1 150 ? -3.717 -10.368 -0.552 1.00 87.19 150 TYR A O 1
ATOM 1178 N N . LEU A 1 151 ? -4.843 -8.913 0.739 1.00 88.25 151 LEU A N 1
ATOM 1179 C CA . LEU A 1 151 ? -4.311 -7.716 0.093 1.00 88.25 151 LEU A CA 1
ATOM 1180 C C . LEU A 1 151 ? -2.782 -7.722 0.036 1.00 88.25 151 LEU A C 1
ATOM 1182 O O . LEU A 1 151 ? -2.225 -7.478 -1.028 1.00 88.25 151 LEU A O 1
ATOM 1186 N N . SER A 1 152 ? -2.105 -8.093 1.126 1.00 87.44 152 SER A N 1
ATOM 1187 C CA . SER A 1 152 ? -0.639 -8.187 1.162 1.00 87.44 152 SER A CA 1
ATOM 1188 C C . SER A 1 152 ? -0.083 -9.178 0.136 1.00 87.44 152 SER A C 1
ATOM 1190 O O . SER A 1 152 ? 0.933 -8.899 -0.492 1.00 87.44 152 SER A O 1
ATOM 1192 N N . TYR A 1 153 ? -0.768 -10.302 -0.102 1.00 90.06 153 TYR A N 1
ATOM 1193 C CA . TYR A 1 153 ? -0.369 -11.271 -1.128 1.00 90.06 153 TYR A CA 1
ATOM 1194 C C . TYR A 1 153 ? -0.575 -10.716 -2.540 1.00 90.06 153 TYR A C 1
ATOM 1196 O O . TYR A 1 153 ? 0.302 -10.865 -3.389 1.00 90.06 153 TYR A O 1
ATOM 1204 N N . GLY A 1 154 ? -1.706 -10.045 -2.786 1.00 91.62 154 GLY A N 1
ATOM 1205 C CA . GLY A 1 154 ? -1.982 -9.392 -4.067 1.00 91.62 154 GLY A CA 1
ATOM 1206 C C . GLY A 1 154 ? -0.976 -8.284 -4.378 1.00 91.62 154 GLY A C 1
ATOM 1207 O O . GLY A 1 154 ? -0.416 -8.240 -5.471 1.00 91.62 154 GLY A O 1
ATOM 1208 N N . LEU A 1 155 ? -0.683 -7.434 -3.392 1.00 91.31 155 LEU A N 1
ATOM 1209 C CA . LEU A 1 155 ? 0.332 -6.388 -3.488 1.00 91.31 155 LEU A CA 1
ATOM 1210 C C . LEU A 1 155 ? 1.724 -6.979 -3.724 1.00 91.31 155 LEU A C 1
ATOM 1212 O O . LEU A 1 155 ? 2.427 -6.514 -4.614 1.00 91.31 155 LEU A O 1
ATOM 1216 N N . ALA A 1 156 ? 2.106 -8.038 -3.006 1.00 91.69 156 ALA A N 1
ATOM 1217 C CA . ALA A 1 156 ? 3.391 -8.703 -3.213 1.00 91.69 156 ALA A CA 1
ATOM 1218 C C . ALA A 1 156 ? 3.510 -9.280 -4.630 1.00 91.69 156 ALA A C 1
ATOM 1220 O O . ALA A 1 156 ? 4.545 -9.119 -5.270 1.00 91.69 156 ALA A O 1
ATOM 1221 N N . ALA A 1 157 ? 2.446 -9.897 -5.150 1.00 93.50 157 ALA A N 1
ATOM 1222 C CA . ALA A 1 157 ? 2.418 -10.412 -6.516 1.00 93.50 157 ALA A CA 1
ATOM 1223 C C . ALA A 1 157 ? 2.559 -9.289 -7.559 1.00 93.50 157 ALA A C 1
ATOM 1225 O O . ALA A 1 157 ? 3.317 -9.435 -8.517 1.00 93.50 157 ALA A O 1
ATOM 1226 N N . ILE A 1 158 ? 1.883 -8.154 -7.354 1.00 92.38 158 ILE A N 1
ATOM 1227 C CA . ILE A 1 158 ? 1.993 -6.972 -8.222 1.00 92.38 158 ILE A CA 1
ATOM 1228 C C . ILE A 1 158 ? 3.409 -6.392 -8.175 1.00 92.38 158 ILE A C 1
ATOM 1230 O O . ILE A 1 158 ? 4.007 -6.165 -9.224 1.00 92.38 158 ILE A O 1
ATOM 1234 N N . LEU A 1 159 ? 3.970 -6.192 -6.980 1.00 91.06 159 LEU A N 1
ATOM 1235 C CA . LEU A 1 159 ? 5.328 -5.673 -6.794 1.00 91.06 159 LEU A CA 1
ATOM 1236 C C . LEU A 1 159 ? 6.368 -6.604 -7.421 1.00 91.06 159 LEU A C 1
ATOM 1238 O O . LEU A 1 159 ? 7.264 -6.133 -8.116 1.00 91.06 159 LEU A O 1
ATOM 1242 N N . ALA A 1 160 ? 6.220 -7.919 -7.243 1.00 91.81 160 ALA A N 1
ATOM 1243 C CA . ALA A 1 160 ? 7.101 -8.904 -7.854 1.00 91.81 160 ALA A CA 1
ATOM 1244 C C . ALA A 1 160 ? 7.015 -8.863 -9.384 1.00 91.81 160 ALA A C 1
ATOM 1246 O O . ALA A 1 160 ? 8.042 -8.808 -10.057 1.00 91.81 160 ALA A O 1
ATOM 1247 N N . PHE A 1 161 ? 5.801 -8.826 -9.939 1.00 91.81 161 PHE A N 1
ATOM 1248 C CA . PHE A 1 161 ? 5.583 -8.722 -11.380 1.00 91.81 161 PHE A CA 1
ATOM 1249 C C . PHE A 1 161 ? 6.213 -7.453 -11.967 1.00 91.81 161 PHE A C 1
ATOM 1251 O O . PHE A 1 161 ? 6.934 -7.524 -12.963 1.00 91.81 161 PHE A O 1
ATOM 1258 N N . ILE A 1 162 ? 5.988 -6.298 -11.337 1.00 90.31 162 ILE A N 1
ATOM 1259 C CA . ILE A 1 162 ? 6.557 -5.030 -11.801 1.00 90.31 162 ILE A CA 1
ATOM 1260 C C . ILE A 1 162 ? 8.082 -5.023 -11.625 1.00 90.31 162 ILE A C 1
ATOM 1262 O O . ILE A 1 162 ? 8.788 -4.575 -12.523 1.00 90.31 162 ILE A O 1
ATOM 1266 N N . GLY A 1 163 ? 8.609 -5.579 -10.533 1.00 89.50 163 GLY A N 1
ATOM 1267 C CA . GLY A 1 163 ? 10.050 -5.717 -10.308 1.00 89.50 163 GLY A CA 1
ATOM 1268 C C . GLY A 1 163 ? 10.736 -6.563 -11.382 1.00 89.50 163 GLY A C 1
ATOM 1269 O O . GLY A 1 163 ? 11.745 -6.140 -11.946 1.00 89.50 163 GLY A O 1
ATOM 1270 N N . VAL A 1 164 ? 10.145 -7.711 -11.738 1.00 89.50 164 VAL A N 1
ATOM 1271 C CA . VAL A 1 164 ? 10.612 -8.533 -12.867 1.00 89.50 164 VAL A CA 1
ATOM 1272 C C . VAL A 1 164 ? 10.546 -7.735 -14.165 1.00 89.50 164 VAL A C 1
ATOM 1274 O O . VAL A 1 164 ? 11.534 -7.690 -14.892 1.00 89.50 164 VAL A O 1
ATOM 1277 N N . LYS A 1 165 ? 9.431 -7.050 -14.444 1.00 87.31 165 LYS A N 1
ATOM 1278 C CA . LYS A 1 165 ? 9.296 -6.209 -15.640 1.00 87.31 165 LYS A CA 1
ATOM 1279 C C . LYS A 1 165 ? 10.399 -5.152 -15.730 1.00 87.31 165 LYS A C 1
ATOM 1281 O O . LYS A 1 165 ? 10.961 -4.976 -16.805 1.00 87.31 165 LYS A O 1
ATOM 1286 N N . LEU A 1 166 ? 10.713 -4.464 -14.633 1.00 86.44 166 LEU A N 1
ATOM 1287 C CA . LEU A 1 166 ? 11.770 -3.451 -14.605 1.00 86.44 166 LEU A CA 1
ATOM 1288 C C . LEU A 1 166 ? 13.143 -4.043 -14.914 1.00 86.44 166 LEU A C 1
ATOM 1290 O O . LEU A 1 166 ? 13.895 -3.456 -15.684 1.00 86.44 166 LEU A O 1
ATOM 1294 N N . VAL A 1 167 ? 13.451 -5.220 -14.365 1.00 85.12 167 VAL A N 1
ATOM 1295 C CA . VAL A 1 167 ? 14.706 -5.926 -14.663 1.00 85.12 167 VAL A CA 1
ATOM 1296 C C . VAL A 1 167 ? 14.755 -6.349 -16.131 1.00 85.12 167 VAL A C 1
ATOM 1298 O O . VAL A 1 167 ? 15.787 -6.181 -16.772 1.00 85.12 167 VAL A O 1
ATOM 1301 N N . LEU A 1 168 ? 13.647 -6.845 -16.691 1.00 82.81 168 LEU A N 1
ATOM 1302 C CA . LEU A 1 168 ? 13.561 -7.201 -18.112 1.00 82.81 168 LEU A CA 1
ATOM 1303 C C . LEU A 1 168 ? 13.736 -5.978 -19.021 1.00 82.81 168 LEU A C 1
ATOM 1305 O O . LEU A 1 168 ? 14.455 -6.057 -20.011 1.00 82.81 168 LEU A O 1
ATOM 1309 N N . HIS A 1 169 ? 13.131 -4.845 -18.668 1.00 78.06 169 HIS A N 1
ATOM 1310 C CA . HIS A 1 169 ? 13.299 -3.589 -19.397 1.00 78.06 169 HIS A CA 1
ATOM 1311 C C . HIS A 1 169 ? 14.749 -3.087 -19.328 1.00 78.06 169 HIS A C 1
ATOM 1313 O O . HIS A 1 169 ? 15.320 -2.718 -20.347 1.00 78.06 169 HIS A O 1
ATOM 1319 N N . ALA A 1 170 ? 15.390 -3.183 -18.160 1.00 76.56 170 ALA A N 1
ATOM 1320 C CA . ALA A 1 170 ? 16.801 -2.841 -17.989 1.00 76.56 170 ALA A CA 1
ATOM 1321 C C . ALA A 1 170 ? 17.749 -3.770 -18.776 1.00 76.56 170 ALA A C 1
ATOM 1323 O O . ALA A 1 170 ? 18.801 -3.328 -19.238 1.00 76.56 170 ALA A O 1
ATOM 1324 N N . LEU A 1 171 ? 17.387 -5.052 -18.931 1.00 73.50 171 LEU A N 1
ATOM 1325 C CA . LEU A 1 171 ? 18.100 -6.022 -19.775 1.00 73.50 171 LEU A CA 1
ATOM 1326 C C . LEU A 1 171 ? 17.920 -5.727 -21.267 1.00 73.50 171 LEU A C 1
ATOM 1328 O O . LEU A 1 171 ? 18.851 -5.930 -22.049 1.00 73.50 171 LEU A O 1
ATOM 1332 N N . HIS A 1 172 ? 16.744 -5.232 -21.653 1.00 68.44 172 HIS A N 1
ATOM 1333 C CA . HIS A 1 172 ? 16.472 -4.803 -23.017 1.00 68.44 172 HIS A CA 1
ATOM 1334 C C . HIS A 1 172 ? 17.260 -3.535 -23.364 1.00 68.44 172 HIS A C 1
ATOM 1336 O O . HIS A 1 172 ? 17.976 -3.524 -24.355 1.00 68.44 172 HIS A O 1
ATOM 1342 N N . GLU A 1 173 ? 17.235 -2.504 -22.514 1.00 63.25 173 GLU A N 1
ATOM 1343 C CA . GLU A 1 173 ? 18.002 -1.254 -22.680 1.00 63.25 173 GLU A CA 1
ATOM 1344 C C . GLU A 1 173 ? 19.473 -1.361 -22.230 1.00 63.25 173 GLU A C 1
ATOM 1346 O O . GLU A 1 173 ? 20.153 -0.357 -22.003 1.00 63.25 173 GLU A O 1
ATOM 1351 N N . ASN A 1 174 ? 19.976 -2.582 -22.052 1.00 58.62 174 ASN A N 1
ATOM 1352 C CA . ASN A 1 174 ? 21.238 -2.817 -21.374 1.00 58.62 174 ASN A CA 1
ATOM 1353 C C . ASN A 1 174 ? 22.429 -2.133 -22.065 1.00 58.62 174 ASN A C 1
ATOM 1355 O O . ASN A 1 174 ? 22.779 -2.442 -23.199 1.00 58.62 174 ASN A O 1
ATOM 1359 N N . THR A 1 175 ? 23.100 -1.265 -21.311 1.00 55.59 175 THR A N 1
ATOM 1360 C CA . THR A 1 175 ? 24.345 -0.572 -21.684 1.00 55.59 175 THR A CA 1
ATOM 1361 C C . THR A 1 175 ? 25.514 -0.956 -20.768 1.00 55.59 175 THR A C 1
ATOM 1363 O O . THR A 1 175 ? 26.599 -0.381 -20.858 1.00 55.59 175 THR A O 1
ATOM 1366 N N . LEU A 1 176 ? 25.317 -1.923 -19.858 1.00 56.94 176 LEU A N 1
ATOM 1367 C CA . LEU A 1 176 ? 26.328 -2.325 -18.882 1.00 56.94 176 LEU A CA 1
ATOM 1368 C C . LEU A 1 176 ? 27.331 -3.303 -19.516 1.00 56.94 176 LEU A C 1
ATOM 1370 O O . LEU A 1 176 ? 26.931 -4.380 -19.956 1.00 56.94 176 LEU A O 1
ATOM 1374 N N . PRO A 1 177 ? 28.644 -3.005 -19.497 1.00 55.16 177 PRO A N 1
ATOM 1375 C CA . PRO A 1 177 ? 29.655 -3.804 -20.198 1.00 55.16 177 PRO A CA 1
ATOM 1376 C C . PRO A 1 177 ? 29.841 -5.222 -19.631 1.00 55.16 177 PRO A C 1
ATOM 1378 O O . PRO A 1 177 ? 30.399 -6.084 -20.304 1.00 55.16 177 PRO A O 1
ATOM 1381 N N . PHE A 1 178 ? 29.367 -5.489 -18.409 1.00 61.81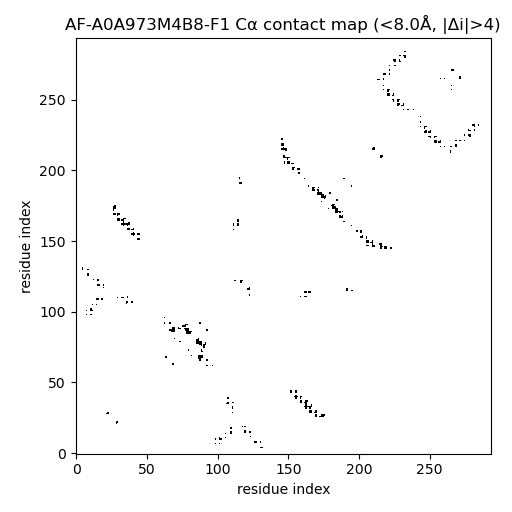 178 PHE A N 1
ATOM 1382 C CA . PHE A 1 178 ? 29.460 -6.801 -17.756 1.00 61.81 178 PHE A CA 1
ATOM 1383 C C . PHE A 1 178 ? 28.241 -7.712 -17.987 1.00 61.81 178 PHE A C 1
ATOM 1385 O O . PHE A 1 178 ? 28.331 -8.908 -17.718 1.00 61.81 178 PHE A O 1
ATOM 1392 N N . ILE A 1 179 ? 27.115 -7.190 -18.492 1.00 56.59 179 ILE A N 1
ATOM 1393 C CA . ILE A 1 179 ? 25.940 -7.990 -18.877 1.00 56.59 179 ILE A CA 1
ATOM 1394 C C . ILE A 1 179 ? 25.902 -8.034 -20.402 1.00 56.59 179 ILE A C 1
ATOM 1396 O O . ILE A 1 179 ? 25.871 -6.988 -21.041 1.00 56.59 179 ILE A O 1
ATOM 1400 N N . ASN A 1 180 ? 25.934 -9.230 -20.995 1.00 54.41 180 ASN A N 1
ATOM 1401 C CA . ASN A 1 180 ? 25.870 -9.425 -22.452 1.00 54.41 180 ASN A CA 1
ATOM 1402 C C . ASN A 1 180 ? 26.866 -8.556 -23.265 1.00 54.41 180 ASN A C 1
ATOM 1404 O O . ASN A 1 180 ? 26.565 -8.111 -24.369 1.00 54.41 180 ASN A O 1
ATOM 1408 N N . GLY A 1 181 ? 28.038 -8.244 -22.695 1.00 56.69 181 GLY A N 1
ATOM 1409 C CA . GLY A 1 181 ? 29.060 -7.411 -23.342 1.00 56.69 181 GLY A CA 1
ATOM 1410 C C . GLY A 1 181 ? 28.639 -5.965 -23.643 1.00 56.69 181 GLY A C 1
ATOM 1411 O O . GLY A 1 181 ? 29.274 -5.325 -24.475 1.00 56.69 181 GLY A O 1
ATOM 1412 N N . GLY A 1 182 ? 27.579 -5.449 -23.007 1.00 56.81 182 GLY A N 1
ATOM 1413 C CA . GLY A 1 182 ? 27.012 -4.128 -23.308 1.00 56.81 182 GLY A CA 1
ATOM 1414 C C . GLY A 1 182 ? 26.071 -4.098 -24.518 1.00 56.81 182 GLY A C 1
ATOM 1415 O O . GLY A 1 182 ? 25.703 -3.014 -24.961 1.00 56.81 182 GLY A O 1
ATOM 1416 N N . HIS A 1 183 ? 25.681 -5.260 -25.055 1.00 53.22 183 HIS A N 1
ATOM 1417 C CA . HIS A 1 183 ? 24.679 -5.364 -26.113 1.00 53.22 183 HIS A CA 1
ATOM 1418 C C . HIS A 1 183 ? 23.277 -5.626 -25.548 1.00 53.22 183 HIS A C 1
ATOM 1420 O O . HIS A 1 183 ? 23.110 -6.320 -24.537 1.00 53.22 183 HIS A O 1
ATOM 1426 N N . HIS A 1 184 ? 22.268 -5.113 -26.255 1.00 52.88 184 HIS A N 1
ATOM 1427 C CA . HIS A 1 184 ? 20.854 -5.375 -25.998 1.00 52.88 184 HIS A CA 1
ATOM 1428 C C . HIS A 1 184 ? 20.579 -6.885 -25.961 1.00 52.88 184 HIS A C 1
ATOM 1430 O O . HIS A 1 184 ? 21.034 -7.630 -26.833 1.00 52.88 184 HIS A O 1
ATOM 1436 N N . VAL A 1 185 ? 19.850 -7.347 -24.946 1.00 57.78 185 VAL A N 1
ATOM 1437 C CA . VAL A 1 185 ? 19.302 -8.708 -24.922 1.00 57.78 185 VAL A CA 1
ATOM 1438 C C . VAL A 1 185 ? 17.893 -8.625 -25.501 1.00 57.78 185 VAL A C 1
ATOM 1440 O O . VAL A 1 185 ? 17.078 -7.842 -25.014 1.00 57.78 185 VAL A O 1
ATOM 1443 N N . GLU A 1 186 ? 17.580 -9.418 -26.527 1.00 51.84 186 GLU A N 1
ATOM 1444 C CA . GLU A 1 186 ? 16.211 -9.523 -27.048 1.00 51.84 186 GLU A CA 1
ATOM 1445 C C . GLU A 1 186 ? 15.321 -10.249 -26.031 1.00 51.84 186 GLU A C 1
ATOM 1447 O O . GLU A 1 186 ? 15.107 -11.459 -26.086 1.00 51.84 186 GLU A O 1
ATOM 1452 N N . VAL A 1 187 ? 14.832 -9.499 -25.047 1.00 60.22 187 VAL A N 1
ATOM 1453 C CA . VAL A 1 187 ? 13.814 -9.953 -24.100 1.00 60.22 187 VAL A CA 1
ATOM 1454 C C . VAL A 1 187 ? 12.455 -9.396 -24.498 1.00 60.22 187 VAL A C 1
ATOM 1456 O O . VAL A 1 187 ? 12.353 -8.293 -25.030 1.00 60.22 187 VAL A O 1
ATOM 1459 N N . PHE A 1 188 ? 11.408 -10.179 -24.244 1.00 60.47 188 PHE A N 1
ATOM 1460 C CA . PHE A 1 188 ? 10.030 -9.830 -24.576 1.00 60.47 188 PHE A CA 1
ATOM 1461 C C . PHE A 1 188 ? 9.601 -8.555 -23.831 1.00 60.47 188 PHE A C 1
ATOM 1463 O O . PHE A 1 188 ? 9.567 -8.538 -22.597 1.00 60.47 188 PHE A O 1
ATOM 1470 N N . GLU A 1 189 ? 9.244 -7.496 -24.559 1.00 62.19 189 GLU A N 1
ATOM 1471 C CA . GLU A 1 189 ? 8.718 -6.283 -23.938 1.00 62.19 189 GLU A CA 1
ATOM 1472 C C . GLU A 1 189 ? 7.293 -6.513 -23.429 1.00 62.19 189 GLU A C 1
ATOM 1474 O O . GLU A 1 189 ? 6.358 -6.818 -24.176 1.00 62.19 189 GLU A O 1
ATOM 1479 N N . ILE A 1 190 ? 7.105 -6.339 -22.122 1.00 72.62 190 ILE A N 1
ATOM 1480 C CA . ILE A 1 190 ? 5.774 -6.368 -21.524 1.00 72.62 190 ILE A CA 1
ATOM 1481 C C . ILE A 1 190 ? 5.101 -5.027 -21.826 1.00 72.62 190 ILE A C 1
ATOM 1483 O O . ILE A 1 190 ? 5.363 -4.020 -21.161 1.00 72.62 190 ILE A O 1
ATOM 1487 N N . THR A 1 191 ? 4.197 -5.030 -22.806 1.00 81.38 191 THR A N 1
ATOM 1488 C CA . THR A 1 191 ? 3.403 -3.847 -23.159 1.00 81.38 191 THR A CA 1
ATOM 1489 C C . THR A 1 191 ? 2.646 -3.299 -21.947 1.00 81.38 191 THR A C 1
ATOM 1491 O O . THR A 1 191 ? 2.187 -4.045 -21.073 1.00 81.38 191 THR A O 1
ATOM 1494 N N . THR A 1 192 ? 2.471 -1.976 -21.890 1.00 82.25 192 THR A N 1
ATOM 1495 C CA . THR A 1 192 ? 1.735 -1.317 -20.798 1.00 82.25 192 THR A CA 1
ATOM 1496 C C . THR A 1 192 ? 0.317 -1.873 -20.649 1.00 82.25 192 THR A C 1
ATOM 1498 O O . THR A 1 192 ? -0.137 -2.070 -19.525 1.00 82.25 192 THR A O 1
ATOM 1501 N N . GLY A 1 193 ? -0.351 -2.214 -21.757 1.00 86.31 193 GLY A N 1
ATOM 1502 C CA . GLY A 1 193 ? -1.675 -2.843 -21.739 1.00 86.31 193 GLY A CA 1
ATOM 1503 C C . GLY A 1 193 ? -1.686 -4.207 -21.043 1.00 86.31 193 GLY A C 1
ATOM 1504 O O . GLY A 1 193 ? -2.538 -4.446 -20.188 1.00 86.31 193 GLY A O 1
ATOM 1505 N N . LEU A 1 194 ? -0.707 -5.074 -21.334 1.00 86.69 194 LEU A N 1
ATOM 1506 C CA . LEU A 1 194 ? -0.571 -6.364 -20.654 1.00 86.69 194 LEU A CA 1
ATOM 1507 C C . LEU A 1 194 ? -0.274 -6.176 -19.162 1.00 86.69 194 LEU A C 1
ATOM 1509 O O . LEU A 1 194 ? -0.883 -6.844 -18.331 1.00 86.69 194 LEU A O 1
ATOM 1513 N N . SER A 1 195 ? 0.613 -5.239 -18.807 1.00 87.19 195 SER A N 1
ATOM 1514 C CA . SER A 1 195 ? 0.901 -4.941 -17.398 1.00 87.19 195 SER A CA 1
ATOM 1515 C C . SER A 1 195 ? -0.335 -4.461 -16.641 1.00 87.19 195 SER A C 1
ATOM 1517 O O . SER A 1 195 ? -0.615 -4.964 -15.558 1.00 87.19 195 SER A O 1
ATOM 1519 N N . LEU A 1 196 ? -1.093 -3.524 -17.216 1.00 88.94 196 LEU A N 1
ATOM 1520 C CA . LEU A 1 196 ? -2.343 -3.041 -16.630 1.00 88.94 196 LEU A CA 1
ATOM 1521 C C . LEU A 1 196 ? -3.349 -4.183 -16.462 1.00 88.94 196 LEU A C 1
ATOM 1523 O O . LEU A 1 196 ? -3.950 -4.306 -15.399 1.00 88.94 196 LEU A O 1
ATOM 1527 N N . GLY A 1 197 ? -3.486 -5.048 -17.471 1.00 92.69 197 GLY A N 1
ATOM 1528 C CA . GLY A 1 197 ? -4.354 -6.223 -17.411 1.00 92.69 197 GLY A CA 1
ATOM 1529 C C . GLY A 1 197 ? -3.976 -7.185 -16.283 1.00 92.69 197 GLY A C 1
ATOM 1530 O O . GLY A 1 197 ? -4.847 -7.601 -15.523 1.00 92.69 197 GLY A O 1
ATOM 1531 N N . VAL A 1 198 ? -2.684 -7.486 -16.119 1.00 91.44 198 VAL A N 1
ATOM 1532 C CA . VAL A 1 198 ? -2.187 -8.332 -15.021 1.00 91.44 198 VAL A CA 1
ATOM 1533 C C . VAL A 1 198 ? -2.455 -7.682 -13.665 1.00 91.44 198 VAL A C 1
ATOM 1535 O O . VAL A 1 198 ? -2.976 -8.346 -12.775 1.00 91.44 198 VAL A O 1
ATOM 1538 N N . ILE A 1 199 ? -2.166 -6.388 -13.504 1.00 91.69 199 ILE A N 1
ATOM 1539 C CA . ILE A 1 199 ? -2.381 -5.673 -12.237 1.00 91.69 199 ILE A CA 1
ATOM 1540 C C . ILE A 1 199 ? -3.865 -5.659 -11.865 1.00 91.69 199 ILE A C 1
ATOM 1542 O O . ILE A 1 199 ? -4.219 -6.029 -10.747 1.00 91.69 199 ILE A O 1
ATOM 1546 N N . ILE A 1 200 ? -4.741 -5.285 -12.801 1.00 94.06 200 ILE A N 1
ATOM 1547 C CA . ILE A 1 200 ? -6.194 -5.283 -12.586 1.00 94.06 200 ILE A CA 1
ATOM 1548 C C . ILE A 1 200 ? -6.686 -6.700 -12.281 1.00 94.06 200 ILE A C 1
ATOM 1550 O O . ILE A 1 200 ? -7.481 -6.881 -11.362 1.00 94.06 200 ILE A O 1
ATOM 1554 N N . GLY A 1 201 ? -6.189 -7.707 -13.003 1.00 96.25 201 GLY A N 1
ATOM 1555 C CA . GLY A 1 201 ? -6.536 -9.108 -12.784 1.00 96.25 201 GLY A CA 1
ATOM 1556 C C . GLY A 1 201 ? -6.147 -9.600 -11.392 1.00 96.25 201 GLY A C 1
ATOM 1557 O O . GLY A 1 201 ? -6.976 -10.185 -10.699 1.00 96.25 201 GLY A O 1
ATOM 1558 N N . VAL A 1 202 ? -4.921 -9.314 -10.944 1.00 95.31 202 VAL A N 1
ATOM 1559 C CA . VAL A 1 202 ? -4.445 -9.683 -9.602 1.00 95.31 202 VAL A CA 1
ATOM 1560 C C . VAL A 1 202 ? -5.231 -8.943 -8.522 1.00 95.31 202 VAL A C 1
ATOM 1562 O O . VAL A 1 202 ? -5.643 -9.575 -7.549 1.00 95.31 202 VAL A O 1
ATOM 1565 N N . LEU A 1 203 ? -5.500 -7.644 -8.687 1.00 92.88 203 LEU A N 1
ATOM 1566 C CA . LEU A 1 203 ? -6.316 -6.876 -7.739 1.00 92.88 203 LEU A CA 1
ATOM 1567 C C . LEU A 1 203 ? -7.735 -7.437 -7.642 1.00 92.88 203 LEU A C 1
ATOM 1569 O O . LEU A 1 203 ? -8.201 -7.722 -6.541 1.00 92.88 203 LEU A O 1
ATOM 1573 N N . ALA A 1 204 ? -8.403 -7.654 -8.775 1.00 94.38 204 ALA A N 1
ATOM 1574 C CA . ALA A 1 204 ? -9.752 -8.204 -8.809 1.00 94.38 204 ALA A CA 1
ATOM 1575 C C . ALA A 1 204 ? -9.801 -9.604 -8.185 1.00 94.38 204 ALA A C 1
ATOM 1577 O O . ALA A 1 204 ? -10.644 -9.863 -7.328 1.00 94.38 204 ALA A O 1
ATOM 1578 N N . ALA A 1 205 ? -8.860 -10.484 -8.543 1.00 94.75 205 ALA A N 1
ATOM 1579 C CA . ALA A 1 205 ? -8.760 -11.819 -7.965 1.00 94.75 205 ALA A CA 1
ATOM 1580 C C . ALA A 1 205 ? -8.521 -11.768 -6.451 1.00 94.75 205 ALA A C 1
ATOM 1582 O O . ALA A 1 205 ? -9.162 -12.507 -5.710 1.00 94.75 205 ALA A O 1
ATOM 1583 N N . THR A 1 206 ? -7.656 -10.868 -5.978 1.00 93.12 206 THR A N 1
ATOM 1584 C CA . THR A 1 206 ? -7.356 -10.699 -4.548 1.00 93.12 206 THR A CA 1
ATOM 1585 C C . THR A 1 206 ? -8.567 -10.188 -3.778 1.00 93.12 206 THR A C 1
ATOM 1587 O O . THR A 1 206 ? -8.874 -10.708 -2.704 1.00 93.12 206 THR A O 1
ATOM 1590 N N . ILE A 1 207 ? -9.284 -9.203 -4.325 1.00 90.56 207 ILE A N 1
ATOM 1591 C CA . ILE A 1 207 ? -10.506 -8.658 -3.726 1.00 90.56 207 ILE A CA 1
ATOM 1592 C C . ILE A 1 207 ? -11.577 -9.749 -3.654 1.00 90.56 207 ILE A C 1
ATOM 1594 O O . ILE A 1 207 ? -12.094 -10.020 -2.574 1.00 90.56 207 ILE A O 1
ATOM 1598 N N . VAL A 1 208 ? -11.860 -10.439 -4.763 1.00 91.56 208 VAL A N 1
ATOM 1599 C CA . VAL A 1 208 ? -12.864 -11.515 -4.806 1.00 91.56 208 VAL A CA 1
ATOM 1600 C C . VAL A 1 208 ? -12.490 -12.656 -3.863 1.00 91.56 208 VAL A C 1
ATOM 1602 O O . VAL A 1 208 ? -13.327 -13.095 -3.077 1.00 91.56 208 VAL A O 1
ATOM 1605 N N . ALA A 1 209 ? -11.234 -13.107 -3.883 1.00 90.88 209 ALA A N 1
ATOM 1606 C CA . ALA A 1 209 ? -10.756 -14.149 -2.981 1.00 90.88 209 ALA A CA 1
ATOM 1607 C C . ALA A 1 209 ? -10.896 -13.734 -1.512 1.00 90.88 209 ALA A C 1
ATOM 1609 O O . ALA A 1 209 ? -11.281 -14.557 -0.687 1.00 90.88 209 ALA A O 1
ATOM 1610 N N . SER A 1 210 ? -10.629 -12.468 -1.182 1.00 88.62 210 SER A N 1
ATOM 1611 C CA . SER A 1 210 ? -10.757 -11.971 0.191 1.00 88.62 210 SER A CA 1
ATOM 1612 C C . SER A 1 210 ? -12.221 -11.888 0.636 1.00 88.62 210 SER A C 1
ATOM 1614 O O . SER A 1 210 ? -12.548 -12.363 1.720 1.00 88.62 210 SER A O 1
ATOM 1616 N N . LEU A 1 211 ? -13.118 -11.396 -0.227 1.00 85.69 211 LEU A N 1
ATOM 1617 C CA . LEU A 1 211 ? -14.554 -11.272 0.064 1.00 85.69 211 LEU A CA 1
ATOM 1618 C C . LEU A 1 211 ? -15.272 -12.628 0.170 1.00 85.69 211 LEU A C 1
ATOM 1620 O O . LEU A 1 211 ? -16.183 -12.793 0.982 1.00 85.69 211 LEU A O 1
ATOM 1624 N N . VAL A 1 212 ? -14.884 -13.608 -0.650 1.00 87.25 212 VAL A N 1
ATOM 1625 C CA . VAL A 1 212 ? -15.497 -14.949 -0.651 1.00 87.25 212 VAL A CA 1
ATOM 1626 C C . VAL A 1 212 ? -14.902 -15.844 0.444 1.00 87.25 212 VAL A C 1
ATOM 1628 O O . VAL A 1 212 ? -15.545 -16.807 0.869 1.00 87.25 212 VAL A O 1
ATOM 1631 N N . SER A 1 213 ? -13.701 -15.531 0.942 1.00 84.94 213 SER A N 1
ATOM 1632 C CA . SER A 1 213 ? -13.011 -16.370 1.919 1.00 84.94 213 SER A CA 1
ATOM 1633 C C . SER A 1 213 ? -13.752 -16.447 3.262 1.00 84.94 213 SER A C 1
ATOM 1635 O O . SER A 1 213 ? -14.055 -15.414 3.867 1.00 84.94 213 SER A O 1
ATOM 1637 N N . PRO A 1 214 ? -13.964 -17.663 3.809 1.00 78.50 214 PRO A N 1
ATOM 1638 C CA . PRO A 1 214 ? -14.470 -17.852 5.169 1.00 78.50 214 PRO A CA 1
ATOM 1639 C C . PRO A 1 214 ? -13.602 -17.170 6.232 1.00 78.50 214 PRO A C 1
ATOM 1641 O O . PRO A 1 214 ? -14.114 -16.730 7.257 1.00 78.50 214 PRO A O 1
ATOM 1644 N N . ALA A 1 215 ? -12.296 -17.041 5.972 1.00 75.81 215 ALA A N 1
ATOM 1645 C CA . ALA A 1 215 ? -11.377 -16.346 6.865 1.00 75.81 215 ALA A CA 1
ATOM 1646 C C . ALA A 1 215 ? -11.650 -14.833 6.915 1.00 75.81 215 ALA A C 1
ATOM 1648 O O . ALA A 1 215 ? -11.538 -14.243 7.984 1.00 75.81 215 ALA A O 1
ATOM 1649 N N . GLY A 1 216 ? -12.060 -14.223 5.794 1.00 74.69 216 GLY A N 1
ATOM 1650 C CA . GLY A 1 216 ? -12.448 -12.810 5.749 1.00 74.69 216 GLY A CA 1
ATOM 1651 C C . GLY A 1 216 ? -13.709 -12.560 6.571 1.00 74.69 216 GLY A C 1
ATOM 1652 O O . GLY A 1 216 ? -13.723 -11.686 7.429 1.00 74.69 216 GLY A O 1
ATOM 1653 N N . LYS A 1 217 ? -14.725 -13.418 6.412 1.00 77.31 217 LYS A N 1
ATOM 1654 C CA . LYS A 1 217 ? -15.962 -13.356 7.213 1.00 77.31 217 LYS A CA 1
ATOM 1655 C C . LYS A 1 217 ? -15.699 -13.514 8.713 1.00 77.31 217 LYS A C 1
ATOM 1657 O O . LYS A 1 217 ? -16.286 -12.788 9.508 1.00 77.31 217 LYS A O 1
ATOM 1662 N N . ALA A 1 218 ? -14.813 -14.437 9.091 1.00 78.62 218 ALA A N 1
ATOM 1663 C CA . ALA A 1 218 ? -14.421 -14.630 10.485 1.00 78.62 218 ALA A CA 1
ATOM 1664 C C . ALA A 1 218 ? -13.700 -13.405 11.060 1.00 78.62 218 ALA A C 1
ATOM 1666 O O . ALA A 1 218 ? -14.021 -12.978 12.166 1.00 78.62 218 ALA A O 1
ATOM 1667 N N . GLN A 1 219 ? -12.778 -12.806 10.299 1.00 77.81 219 GLN A N 1
ATOM 1668 C CA . GLN A 1 219 ? -12.085 -11.583 10.703 1.00 77.81 219 GLN A CA 1
ATOM 1669 C C . GLN A 1 219 ? -13.066 -10.421 10.909 1.00 77.81 219 GLN A C 1
ATOM 1671 O O . GLN A 1 219 ? -12.974 -9.734 11.922 1.00 77.81 219 GLN A O 1
ATOM 1676 N N . THR A 1 220 ? -14.033 -10.233 10.006 1.00 77.44 220 THR A N 1
ATOM 1677 C CA . THR A 1 220 ? -15.053 -9.180 10.134 1.00 77.44 220 THR A CA 1
ATOM 1678 C C . THR A 1 220 ? -15.922 -9.374 11.370 1.00 77.44 220 THR A C 1
ATOM 1680 O O . THR A 1 220 ? -16.077 -8.436 12.144 1.00 77.44 220 THR A O 1
ATOM 1683 N N . ALA A 1 221 ? -16.440 -10.585 11.598 1.00 80.00 221 ALA A N 1
ATOM 1684 C CA . ALA A 1 221 ? -17.265 -10.868 12.773 1.00 80.00 221 ALA A CA 1
ATOM 1685 C C . ALA A 1 221 ? -16.484 -10.625 14.079 1.00 80.00 221 ALA A C 1
ATOM 1687 O O . ALA A 1 221 ? -16.985 -10.010 15.018 1.00 80.00 221 ALA A O 1
ATOM 1688 N N . ILE A 1 222 ? -15.209 -11.030 14.116 1.00 81.88 222 ILE A N 1
ATOM 1689 C CA . ILE A 1 222 ? -14.322 -10.813 15.266 1.00 81.88 222 ILE A CA 1
ATOM 1690 C C . ILE A 1 222 ? -14.010 -9.319 15.475 1.00 81.88 222 ILE A C 1
ATOM 1692 O O . ILE A 1 222 ? -14.045 -8.844 16.613 1.00 81.88 222 ILE A O 1
ATOM 1696 N N . ASN A 1 223 ? -13.760 -8.555 14.407 1.00 81.25 223 ASN A N 1
ATOM 1697 C CA . ASN A 1 223 ? -13.548 -7.107 14.488 1.00 81.25 223 ASN A CA 1
ATOM 1698 C C . ASN A 1 223 ? -14.816 -6.366 14.940 1.00 81.25 223 ASN A C 1
ATOM 1700 O O . ASN A 1 223 ? -14.723 -5.464 15.772 1.00 81.25 223 ASN A O 1
ATOM 1704 N N . ASN A 1 224 ? -15.996 -6.760 14.453 1.00 83.69 224 ASN A N 1
ATOM 1705 C CA . ASN A 1 224 ? -17.275 -6.202 14.895 1.00 83.69 224 ASN A CA 1
ATOM 1706 C C . ASN A 1 224 ? -17.526 -6.501 16.373 1.00 83.69 224 ASN A C 1
ATOM 1708 O O . ASN A 1 224 ? -17.844 -5.589 17.134 1.00 83.69 224 ASN A O 1
ATOM 1712 N N . ALA A 1 225 ? -17.298 -7.743 16.812 1.00 84.94 225 ALA A N 1
ATOM 1713 C CA . ALA A 1 225 ? -17.389 -8.112 18.222 1.00 84.94 225 ALA A CA 1
ATOM 1714 C C . ALA A 1 225 ? -16.440 -7.267 19.088 1.00 84.94 225 ALA A C 1
ATOM 1716 O O . ALA A 1 225 ? -16.844 -6.752 20.129 1.00 84.94 225 ALA A O 1
ATOM 1717 N N . ARG A 1 226 ? -15.199 -7.039 18.636 1.00 85.19 226 ARG A N 1
ATOM 1718 C CA . ARG A 1 226 ? -14.261 -6.129 19.309 1.00 85.19 226 ARG A CA 1
ATOM 1719 C C . ARG A 1 226 ? -14.797 -4.696 19.365 1.00 85.19 226 ARG A C 1
ATOM 1721 O O . ARG A 1 226 ? -14.791 -4.114 20.445 1.00 85.19 226 ARG A O 1
ATOM 1728 N N . ARG A 1 227 ? -15.264 -4.138 18.240 1.00 83.69 227 ARG A N 1
ATOM 1729 C CA . ARG A 1 227 ? -15.812 -2.770 18.166 1.00 83.69 227 ARG A CA 1
ATOM 1730 C C . ARG A 1 227 ? -17.007 -2.601 19.107 1.00 83.69 227 ARG A C 1
ATOM 1732 O O . ARG A 1 227 ? -17.078 -1.600 19.814 1.00 83.69 227 ARG A O 1
ATOM 1739 N N . HIS A 1 228 ? -17.919 -3.572 19.159 1.00 85.12 228 HIS A N 1
ATOM 1740 C CA . HIS A 1 228 ? -19.066 -3.542 20.068 1.00 85.12 228 HIS A CA 1
ATOM 1741 C C . HIS A 1 228 ? -18.658 -3.698 21.534 1.00 85.12 228 HIS A C 1
ATOM 1743 O O . HIS A 1 228 ? -19.191 -2.980 22.373 1.00 85.12 228 HIS A O 1
ATOM 1749 N N . ALA A 1 229 ? -17.688 -4.562 21.847 1.00 84.31 229 ALA A N 1
ATOM 1750 C CA . ALA A 1 229 ? -17.155 -4.688 23.201 1.00 84.31 229 ALA A CA 1
ATOM 1751 C C . ALA A 1 229 ? -16.468 -3.393 23.664 1.00 84.31 229 ALA A C 1
ATOM 1753 O O . ALA A 1 229 ? -16.759 -2.915 24.752 1.00 84.31 229 ALA A O 1
ATOM 1754 N N . GLU A 1 230 ? -15.611 -2.787 22.838 1.00 85.50 230 GLU A N 1
ATOM 1755 C CA . GLU A 1 230 ? -14.980 -1.491 23.137 1.00 85.50 230 GLU A CA 1
ATOM 1756 C C . GLU A 1 230 ? -16.033 -0.393 23.320 1.00 85.50 230 GLU A C 1
ATOM 1758 O O . GLU A 1 230 ? -16.049 0.263 24.356 1.00 85.50 230 GLU A O 1
ATOM 1763 N N . SER A 1 231 ? -16.985 -0.280 22.388 1.00 84.19 231 SER A N 1
ATOM 1764 C CA . SER A 1 231 ? -18.084 0.690 22.494 1.00 84.19 231 SER A CA 1
ATOM 1765 C C . SER A 1 231 ? -18.899 0.492 23.772 1.00 84.19 231 SER A C 1
ATOM 1767 O O . SER A 1 231 ? -19.300 1.466 24.394 1.00 84.19 231 SER A O 1
ATOM 1769 N N . TYR A 1 232 ? -19.131 -0.757 24.189 1.00 84.19 232 TYR A N 1
ATOM 1770 C CA . TYR A 1 232 ? -19.843 -1.071 25.425 1.00 84.19 232 TYR A CA 1
ATOM 1771 C C . TYR A 1 232 ? -19.054 -0.661 26.678 1.00 84.19 232 TYR A C 1
ATOM 1773 O O . TYR A 1 232 ? -19.628 -0.172 27.652 1.00 84.19 232 TYR A O 1
ATOM 1781 N N . LEU A 1 233 ? -17.737 -0.872 26.668 1.00 84.50 233 LEU A N 1
ATOM 1782 C CA . LEU A 1 233 ? -16.846 -0.529 27.778 1.00 84.50 233 LEU A CA 1
ATOM 1783 C C . LEU A 1 233 ? -16.605 0.979 27.904 1.00 84.50 233 LEU A C 1
ATOM 1785 O O . LEU A 1 233 ? -16.369 1.453 29.016 1.00 84.50 233 LEU A O 1
ATOM 1789 N N . ASP A 1 234 ? -16.705 1.720 26.805 1.00 84.50 234 ASP A N 1
ATOM 1790 C CA . ASP A 1 234 ? -16.560 3.177 26.789 1.00 84.50 234 ASP A CA 1
ATOM 1791 C C . ASP A 1 234 ? -17.861 3.919 27.162 1.00 84.50 234 ASP A C 1
ATOM 1793 O O . ASP A 1 234 ? -17.834 5.131 27.369 1.00 84.50 234 ASP A O 1
ATOM 1797 N N . LEU A 1 235 ? -19.000 3.221 27.299 1.00 80.06 235 LEU A N 1
ATOM 1798 C CA . LEU A 1 235 ? -20.253 3.828 27.764 1.00 80.06 235 LEU A CA 1
ATOM 1799 C C . LEU A 1 235 ? -20.107 4.366 29.195 1.00 80.06 235 LEU A C 1
ATOM 1801 O O . LEU A 1 235 ? -19.959 3.595 30.151 1.00 80.06 235 LEU A O 1
ATOM 1805 N N . GLU A 1 236 ? -20.261 5.681 29.353 1.00 70.50 236 GLU A N 1
ATOM 1806 C CA . GLU A 1 236 ? -20.390 6.321 30.663 1.00 70.50 236 GLU A CA 1
ATOM 1807 C C . GLU A 1 236 ? -21.609 5.779 31.441 1.00 70.50 236 GLU A C 1
ATOM 1809 O O . GLU A 1 236 ? -22.592 5.291 30.874 1.00 70.50 236 GLU A O 1
ATOM 1814 N N . TYR A 1 237 ? -21.567 5.873 32.774 1.00 60.94 237 TYR A N 1
ATOM 1815 C CA . TYR A 1 237 ? -22.642 5.401 33.666 1.00 60.94 237 TYR A CA 1
ATOM 1816 C C . TYR A 1 237 ? -23.991 6.116 33.452 1.00 60.94 237 TYR A C 1
ATOM 1818 O O . TYR A 1 237 ? -25.016 5.645 33.935 1.00 60.94 237 TYR A O 1
ATOM 1826 N N . THR A 1 238 ? -23.996 7.240 32.734 1.00 56.31 238 THR A N 1
ATOM 1827 C CA . THR A 1 238 ? -25.168 8.058 32.384 1.00 56.31 238 THR A CA 1
ATOM 1828 C C . THR A 1 238 ? -25.808 7.674 31.048 1.00 56.31 238 THR A C 1
ATOM 1830 O O . THR A 1 238 ? -26.825 8.263 30.682 1.00 56.31 238 THR A O 1
ATOM 1833 N N . ALA A 1 239 ? -25.226 6.726 30.307 1.00 67.50 239 ALA A N 1
ATOM 1834 C CA . ALA A 1 239 ? -25.748 6.305 29.013 1.00 67.50 239 ALA A CA 1
ATOM 1835 C C . ALA A 1 239 ? -27.164 5.718 29.122 1.00 67.50 239 ALA A C 1
ATOM 1837 O O . ALA A 1 239 ? -27.487 5.018 30.085 1.00 67.50 239 ALA A O 1
ATOM 1838 N N . ASP A 1 240 ? -27.984 5.982 28.101 1.00 79.50 240 ASP A N 1
ATOM 1839 C CA . ASP A 1 240 ? -29.349 5.467 27.993 1.00 79.50 240 ASP A CA 1
ATOM 1840 C C . ASP A 1 240 ? -29.355 3.928 28.141 1.00 79.50 240 ASP A C 1
ATOM 1842 O O . ASP A 1 240 ? -28.656 3.237 27.384 1.00 79.50 240 ASP A O 1
ATOM 1846 N N . PRO A 1 241 ? -30.133 3.362 29.088 1.00 80.62 241 PRO A N 1
ATOM 1847 C CA . PRO A 1 241 ? -30.306 1.919 29.234 1.00 80.62 241 PRO A CA 1
ATOM 1848 C C . PRO A 1 241 ? -30.637 1.203 27.918 1.00 80.62 241 PRO A C 1
ATOM 1850 O O . PRO A 1 241 ? -30.126 0.112 27.665 1.00 80.62 241 PRO A O 1
ATOM 1853 N N . ALA A 1 242 ? -31.439 1.827 27.049 1.00 83.25 242 ALA A N 1
ATOM 1854 C CA . ALA A 1 242 ? -31.810 1.245 25.762 1.00 83.25 242 ALA A CA 1
ATOM 1855 C C . ALA A 1 242 ? -30.622 1.166 24.788 1.00 83.25 242 ALA A C 1
ATOM 1857 O O . ALA A 1 242 ? -30.497 0.207 24.022 1.00 83.25 242 ALA A O 1
ATOM 1858 N N . GLU A 1 243 ? -29.719 2.149 24.818 1.00 82.12 243 GLU A N 1
ATOM 1859 C CA . GLU A 1 243 ? -28.518 2.151 23.983 1.00 82.12 243 GLU A CA 1
ATOM 1860 C C . GLU A 1 243 ? -27.498 1.109 24.453 1.00 82.12 243 GLU A C 1
ATOM 1862 O O . GLU A 1 243 ? -26.935 0.383 23.625 1.00 82.12 243 GLU A O 1
ATOM 1867 N N . ARG A 1 244 ? -27.321 0.981 25.774 1.00 82.62 244 ARG A N 1
ATOM 1868 C CA . ARG A 1 244 ? -26.480 -0.050 26.399 1.00 82.62 244 ARG A CA 1
ATOM 1869 C C . ARG A 1 244 ? -26.936 -1.454 25.997 1.00 82.62 244 ARG A C 1
ATOM 1871 O O . ARG A 1 244 ? -26.111 -2.254 25.552 1.00 82.62 244 ARG A O 1
ATOM 1878 N N . GLU A 1 245 ? -28.237 -1.725 26.081 1.00 86.50 245 GLU A N 1
ATOM 1879 C CA . GLU A 1 245 ? -28.823 -3.018 25.707 1.00 86.50 245 GLU A CA 1
ATOM 1880 C C . GLU A 1 245 ? -28.669 -3.313 24.209 1.00 86.50 245 GLU A C 1
ATOM 1882 O O . GLU A 1 245 ? -28.314 -4.424 23.812 1.00 86.50 245 GLU A O 1
ATOM 1887 N N . ARG A 1 246 ? -28.858 -2.300 23.354 1.00 86.75 246 ARG A N 1
ATOM 1888 C CA . ARG A 1 246 ? -28.676 -2.429 21.902 1.00 86.75 246 ARG A CA 1
ATOM 1889 C C . ARG A 1 246 ? -27.245 -2.821 21.537 1.00 86.75 246 ARG A C 1
ATOM 1891 O O . ARG A 1 246 ? -27.044 -3.727 20.730 1.00 86.75 246 ARG A O 1
ATOM 1898 N N . ILE A 1 247 ? -26.250 -2.138 22.107 1.00 86.06 247 ILE A N 1
ATOM 1899 C CA . ILE A 1 247 ? -24.832 -2.425 21.835 1.00 86.06 24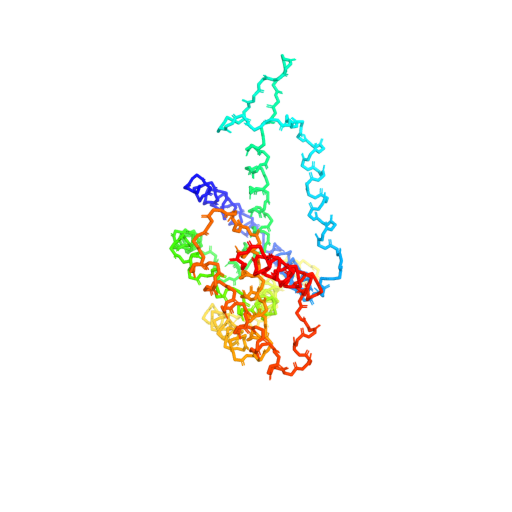7 ILE A CA 1
ATOM 1900 C C . ILE A 1 247 ? -24.482 -3.838 22.313 1.00 86.06 247 ILE A C 1
ATOM 1902 O O . ILE A 1 247 ? -23.810 -4.579 21.594 1.00 86.06 247 ILE A O 1
ATOM 1906 N N . TYR A 1 248 ? -24.986 -4.235 23.483 1.00 86.56 248 TYR A N 1
ATOM 1907 C CA . TYR A 1 248 ? -24.773 -5.574 24.023 1.00 86.56 248 TYR A CA 1
ATOM 1908 C C . TYR A 1 248 ? -25.443 -6.670 23.176 1.00 86.56 248 TYR A C 1
ATOM 1910 O O . TYR A 1 248 ? -24.827 -7.688 22.873 1.00 86.56 248 TYR A O 1
ATOM 1918 N N . THR A 1 249 ? -26.662 -6.438 22.687 1.00 89.31 249 THR A N 1
ATOM 1919 C CA . THR A 1 249 ? -27.360 -7.373 21.786 1.00 89.31 249 THR A CA 1
ATOM 1920 C C . THR A 1 249 ? -26.602 -7.569 20.468 1.00 89.31 249 THR A C 1
ATOM 1922 O O . THR A 1 249 ? -26.472 -8.696 19.978 1.00 89.31 249 THR A O 1
ATOM 1925 N N . ASN A 1 250 ? -26.047 -6.493 19.903 1.00 88.38 250 ASN A N 1
ATOM 1926 C CA . ASN A 1 250 ? -25.204 -6.580 18.708 1.00 88.38 250 ASN A CA 1
ATOM 1927 C C . ASN A 1 250 ? -23.929 -7.395 18.980 1.00 88.38 250 ASN A C 1
ATOM 1929 O O . ASN A 1 250 ? -23.563 -8.241 18.166 1.00 88.38 250 ASN A O 1
ATOM 1933 N N . LEU A 1 251 ? -23.297 -7.208 20.146 1.00 88.44 251 LEU A N 1
ATOM 1934 C CA . LEU A 1 251 ? -22.149 -8.012 20.575 1.00 88.44 251 LEU A CA 1
ATOM 1935 C C . LEU A 1 251 ? -22.492 -9.512 20.639 1.00 88.44 251 LEU A C 1
ATOM 1937 O O . LEU A 1 251 ? -21.746 -10.328 20.096 1.00 88.44 251 LEU A O 1
ATOM 1941 N N . LEU A 1 252 ? -23.627 -9.873 21.246 1.00 88.56 252 LEU A N 1
ATOM 1942 C CA . LEU A 1 252 ? -24.088 -11.266 21.335 1.00 88.56 252 LEU A CA 1
ATOM 1943 C C . LEU A 1 252 ? -24.363 -11.876 19.953 1.00 88.56 252 LEU A C 1
ATOM 1945 O O . LEU A 1 252 ? -24.029 -13.035 19.705 1.00 88.56 252 LEU A O 1
ATOM 1949 N N . THR A 1 253 ? -24.943 -11.094 19.040 1.00 89.31 253 THR A N 1
ATOM 1950 C CA . THR A 1 253 ? -25.223 -11.532 17.663 1.00 89.31 253 THR A CA 1
ATOM 1951 C C . THR A 1 253 ? -23.929 -11.878 16.924 1.00 89.31 253 THR A C 1
ATOM 1953 O O . THR A 1 253 ? -23.833 -12.931 16.290 1.00 89.31 253 THR A O 1
ATOM 1956 N N . GLU A 1 254 ? -22.903 -11.036 17.053 1.00 86.56 254 GLU A N 1
ATOM 1957 C CA . GLU A 1 254 ? -21.591 -11.292 16.453 1.00 86.56 254 GLU A CA 1
ATOM 1958 C C . GLU A 1 254 ? -20.894 -12.501 17.096 1.00 86.56 254 GLU A C 1
ATOM 1960 O O . GLU A 1 254 ? -20.300 -13.319 16.394 1.00 86.56 254 GLU A O 1
ATOM 1965 N N . GLN A 1 255 ? -21.019 -12.698 18.414 1.00 84.94 255 GLN A N 1
ATOM 1966 C CA . GLN A 1 255 ? -20.504 -13.902 19.076 1.00 84.94 255 GLN A CA 1
ATOM 1967 C C . GLN A 1 255 ? -21.151 -15.183 18.550 1.00 84.94 255 GLN A C 1
ATOM 1969 O O . GLN A 1 255 ? -20.435 -16.137 18.249 1.00 84.94 255 GLN A O 1
ATOM 1974 N N . GLN A 1 256 ? -22.474 -15.205 18.383 1.00 85.62 256 GLN A N 1
ATOM 1975 C CA . GLN A 1 256 ? -23.169 -16.358 17.806 1.00 85.62 256 GLN A CA 1
ATOM 1976 C C . GLN A 1 256 ? -22.695 -16.644 16.376 1.00 85.62 256 GLN A C 1
ATOM 1978 O O . GLN A 1 256 ? -22.475 -17.803 16.015 1.00 85.62 256 GLN A O 1
ATOM 1983 N N . ALA A 1 257 ? -22.466 -15.600 15.574 1.00 83.19 257 ALA A N 1
ATOM 1984 C CA . ALA A 1 257 ? -21.899 -15.746 14.237 1.00 83.19 257 ALA A CA 1
ATOM 1985 C C . ALA A 1 257 ? -20.484 -16.354 14.275 1.00 83.19 257 ALA A C 1
ATOM 1987 O O . ALA A 1 257 ? -20.190 -17.256 13.491 1.00 83.19 257 ALA A O 1
ATOM 1988 N N . ILE A 1 258 ? -19.629 -15.930 15.213 1.00 82.50 258 ILE A N 1
ATOM 1989 C CA . ILE A 1 258 ? -18.279 -16.487 15.420 1.00 82.50 258 ILE A CA 1
ATOM 1990 C C . ILE A 1 258 ? -18.343 -17.946 15.896 1.00 82.50 258 ILE A C 1
ATOM 1992 O O . ILE A 1 258 ? -17.526 -18.780 15.489 1.00 82.50 258 ILE A O 1
ATOM 1996 N N . GLU A 1 259 ? -19.302 -18.280 16.758 1.00 82.25 259 GLU A N 1
ATOM 1997 C CA . GLU A 1 259 ? -19.486 -19.629 17.295 1.00 82.25 259 GLU A CA 1
ATOM 1998 C C . GLU A 1 259 ? -19.966 -20.632 16.246 1.00 82.25 259 GLU A C 1
ATOM 2000 O O . GLU A 1 259 ? -19.534 -21.788 16.273 1.00 82.25 259 GLU A O 1
ATOM 2005 N N . ALA A 1 260 ? -20.780 -20.181 15.291 1.00 82.25 260 ALA A N 1
ATOM 2006 C CA . ALA A 1 260 ? -21.231 -20.980 14.156 1.00 82.25 260 ALA A CA 1
ATOM 2007 C C . ALA A 1 260 ? -20.118 -21.262 13.123 1.00 82.25 260 ALA A C 1
ATOM 2009 O O . ALA A 1 260 ? -20.278 -22.131 12.264 1.00 82.25 260 ALA A O 1
ATOM 2010 N N . MET A 1 261 ? -18.984 -20.553 13.186 1.00 80.69 261 MET A N 1
ATOM 2011 C CA . MET A 1 261 ? -17.852 -20.744 12.274 1.00 80.69 261 MET A CA 1
ATOM 2012 C C . MET A 1 261 ? -16.916 -21.875 12.719 1.00 80.69 261 MET A C 1
ATOM 2014 O O . MET A 1 261 ? -16.683 -22.091 13.912 1.00 80.69 261 MET A O 1
ATOM 2018 N N . ASP A 1 262 ? -16.305 -22.545 11.735 1.00 78.38 262 ASP A N 1
ATOM 2019 C CA . ASP A 1 262 ? -15.295 -23.587 11.952 1.00 78.38 262 ASP A CA 1
ATOM 2020 C C . ASP A 1 262 ? -14.109 -23.049 12.780 1.00 78.38 262 ASP A C 1
ATOM 2022 O O . ASP A 1 262 ? -13.551 -21.974 12.516 1.00 78.38 262 ASP A O 1
ATOM 2026 N N . LYS A 1 263 ? -13.713 -23.833 13.792 1.00 73.12 263 LYS A N 1
ATOM 2027 C CA . LYS A 1 263 ? -12.654 -23.525 14.761 1.00 73.12 263 LYS A CA 1
ATOM 2028 C C . LYS A 1 263 ? -11.334 -23.126 14.092 1.00 73.12 263 LYS A C 1
ATOM 2030 O O . LYS A 1 263 ? -10.637 -22.247 14.594 1.00 73.12 263 LYS A O 1
ATOM 2035 N N . LYS A 1 264 ? -11.021 -23.696 12.922 1.00 73.62 264 LYS A N 1
ATOM 2036 C CA . LYS A 1 264 ? -9.807 -23.380 12.150 1.00 73.62 264 LYS A CA 1
ATOM 2037 C C . LYS A 1 264 ? -9.692 -21.897 11.781 1.00 73.62 264 LYS A C 1
ATOM 2039 O O . LYS A 1 264 ? -8.575 -21.391 11.673 1.00 73.62 264 LYS A O 1
ATOM 2044 N N . TYR A 1 265 ? -10.813 -21.218 11.541 1.00 69.62 265 TYR A N 1
ATOM 2045 C CA . TYR A 1 265 ? -10.829 -19.799 11.173 1.00 69.62 265 TYR A CA 1
ATOM 2046 C C . TYR A 1 265 ? -10.925 -18.894 12.401 1.00 69.62 265 TYR A C 1
ATOM 2048 O O . TYR A 1 265 ? -10.311 -17.831 12.413 1.00 69.62 265 TYR A O 1
ATOM 2056 N N . ARG A 1 266 ? -11.604 -19.357 13.458 1.00 67.94 266 ARG A N 1
ATOM 2057 C CA . ARG A 1 266 ? -11.731 -18.655 14.743 1.00 67.94 266 ARG A CA 1
ATOM 2058 C C . ARG A 1 266 ? -10.384 -18.386 15.416 1.00 67.94 266 ARG A C 1
ATOM 2060 O O . ARG A 1 266 ? -10.178 -17.302 15.943 1.00 67.94 266 ARG A O 1
ATOM 2067 N N . ASP A 1 267 ? -9.477 -19.359 15.378 1.00 66.62 267 ASP A N 1
ATOM 2068 C CA . ASP A 1 267 ? -8.182 -19.284 16.071 1.00 66.62 267 ASP A CA 1
ATOM 2069 C C . ASP A 1 267 ? -7.054 -18.694 15.195 1.00 66.62 267 ASP A C 1
ATOM 2071 O O . ASP A 1 267 ? -5.920 -18.558 15.644 1.00 66.62 267 ASP A O 1
ATOM 2075 N N . LYS A 1 268 ? -7.342 -18.347 13.931 1.00 66.00 268 LYS A N 1
ATOM 2076 C CA . LYS A 1 268 ? -6.361 -17.770 12.991 1.00 66.00 268 LYS A CA 1
ATOM 2077 C C . LYS A 1 268 ? -6.323 -16.247 12.977 1.00 66.00 268 LYS A C 1
ATOM 2079 O O . LYS A 1 268 ? -5.424 -15.676 12.357 1.00 66.00 268 LYS A O 1
ATOM 2084 N N . VAL A 1 269 ? -7.310 -15.603 13.586 1.00 67.25 269 VAL A N 1
ATOM 2085 C CA . VAL A 1 269 ? -7.384 -14.147 13.629 1.00 67.25 269 VAL A CA 1
ATOM 2086 C C . VAL A 1 269 ? -6.277 -13.612 14.543 1.00 67.25 269 VAL A C 1
ATOM 2088 O O . VAL A 1 269 ? -5.957 -14.202 15.576 1.00 67.25 269 VAL A O 1
ATOM 2091 N N . LYS A 1 270 ? -5.632 -12.520 14.127 1.00 64.31 270 LYS A N 1
ATOM 2092 C CA . LYS A 1 270 ? -4.631 -11.846 14.962 1.00 64.31 270 LYS A CA 1
ATOM 2093 C C . LYS A 1 270 ? -5.300 -11.314 16.233 1.00 64.31 270 LYS A C 1
ATOM 2095 O O . LYS A 1 270 ? -6.444 -10.872 16.186 1.00 64.31 270 LYS A O 1
ATOM 2100 N N . ASP A 1 271 ? -4.589 -11.380 17.355 1.00 66.06 271 ASP A N 1
ATOM 2101 C CA . ASP A 1 271 ? -5.020 -10.842 18.655 1.00 66.06 271 ASP A CA 1
ATOM 2102 C C . ASP A 1 271 ? -6.330 -11.424 19.218 1.00 66.06 271 ASP A C 1
ATOM 2104 O O . ASP A 1 271 ? -6.985 -10.802 20.057 1.00 66.06 271 ASP A O 1
ATOM 2108 N N . VAL A 1 272 ? -6.711 -12.641 18.808 1.00 71.75 272 VAL A N 1
ATOM 2109 C CA . VAL A 1 272 ? -7.938 -13.318 19.275 1.00 71.75 272 VAL A CA 1
ATOM 2110 C C . VAL A 1 272 ? -8.038 -13.363 20.796 1.00 71.75 272 VAL A C 1
ATOM 2112 O O . VAL A 1 272 ? -9.124 -13.165 21.336 1.00 71.75 272 VAL A O 1
ATOM 2115 N N . ASP A 1 273 ? -6.929 -13.574 21.502 1.00 75.88 273 ASP A N 1
ATOM 2116 C CA . ASP A 1 273 ? -6.938 -13.647 22.965 1.00 75.88 273 ASP A CA 1
ATOM 2117 C C . ASP A 1 273 ? -7.214 -12.288 23.621 1.00 75.88 273 ASP A C 1
ATOM 2119 O O . ASP A 1 273 ? -7.999 -12.213 24.569 1.00 75.88 273 ASP A O 1
ATOM 2123 N N . ALA A 1 274 ? -6.661 -11.201 23.073 1.00 77.06 274 ALA A N 1
ATOM 2124 C CA . ALA A 1 274 ? -6.952 -9.845 23.537 1.00 77.06 274 ALA A CA 1
ATOM 2125 C C . ALA A 1 274 ? -8.421 -9.472 23.282 1.00 77.06 274 ALA A C 1
ATOM 2127 O O . ALA A 1 274 ? -9.070 -8.857 24.129 1.00 77.06 274 ALA A O 1
ATOM 2128 N N . ILE A 1 275 ? -8.975 -9.893 22.142 1.00 78.44 275 ILE A N 1
ATOM 2129 C CA . ILE A 1 275 ? -10.390 -9.683 21.818 1.00 78.44 275 ILE A CA 1
ATOM 2130 C C . ILE A 1 275 ? -11.277 -10.483 22.773 1.00 78.44 275 ILE A C 1
ATOM 2132 O O . ILE A 1 275 ? -12.216 -9.930 23.343 1.00 78.44 275 ILE A O 1
ATOM 2136 N N . ARG A 1 276 ? -10.949 -11.756 23.022 1.00 82.75 276 ARG A N 1
ATOM 2137 C CA . ARG A 1 276 ? -11.656 -12.598 23.999 1.00 82.75 276 ARG A CA 1
ATOM 2138 C C . ARG A 1 276 ? -11.643 -11.986 25.398 1.00 82.75 276 ARG A C 1
ATOM 2140 O O . ARG A 1 276 ? -12.638 -12.110 26.103 1.00 82.75 276 ARG A O 1
ATOM 2147 N N . GLU A 1 277 ? -10.550 -11.345 25.808 1.00 85.31 277 GLU A N 1
ATOM 2148 C CA . GLU A 1 277 ? -10.478 -10.627 27.086 1.00 85.31 277 GLU A CA 1
ATOM 2149 C C . GLU A 1 277 ? -11.434 -9.431 27.119 1.00 85.31 277 GLU A C 1
ATOM 2151 O O . GLU A 1 277 ? -12.245 -9.334 28.036 1.00 85.31 277 GLU A O 1
ATOM 2156 N N . LYS A 1 278 ? -11.420 -8.564 26.096 1.00 84.81 278 LYS A N 1
ATOM 2157 C CA . LYS A 1 278 ? -12.332 -7.406 26.034 1.00 84.81 278 LYS A CA 1
ATOM 2158 C C . LYS A 1 278 ? -13.802 -7.813 26.039 1.00 84.81 278 LYS A C 1
ATOM 2160 O O . LYS A 1 278 ? -14.620 -7.180 26.696 1.00 84.81 278 LYS A O 1
ATOM 2165 N N . VAL A 1 279 ? -14.134 -8.885 25.329 1.00 86.12 279 VAL A N 1
ATOM 2166 C CA . VAL A 1 279 ? -15.496 -9.422 25.292 1.00 86.12 279 VAL A CA 1
ATOM 2167 C C . VAL A 1 279 ? -15.901 -9.990 26.658 1.00 86.12 279 VAL A C 1
ATOM 2169 O O . VAL A 1 279 ? -16.994 -9.702 27.138 1.00 86.12 279 VAL A O 1
ATOM 2172 N N . ARG A 1 280 ? -15.007 -10.724 27.340 1.00 88.44 280 ARG A N 1
ATOM 2173 C CA . ARG A 1 280 ? -15.234 -11.175 28.727 1.00 88.44 280 ARG A CA 1
ATOM 2174 C C . ARG A 1 280 ? -15.441 -10.004 29.684 1.00 88.44 280 ARG A C 1
ATOM 2176 O O . ARG A 1 280 ? -16.308 -10.077 30.549 1.00 88.44 280 ARG A O 1
ATOM 2183 N N . GLU A 1 281 ? -14.685 -8.926 29.513 1.00 87.88 281 GLU A N 1
ATOM 2184 C CA . GLU A 1 281 ? -14.843 -7.712 30.312 1.00 87.88 281 GLU A CA 1
ATOM 2185 C C . GLU A 1 281 ? -16.193 -7.027 30.078 1.00 87.88 281 GLU A C 1
ATOM 2187 O O . GLU A 1 281 ? -16.854 -6.627 31.037 1.00 87.88 281 GLU A O 1
ATOM 2192 N N . ALA A 1 282 ? -16.646 -6.952 28.824 1.00 86.94 282 ALA A N 1
ATOM 2193 C CA . ALA A 1 282 ? -17.963 -6.414 28.492 1.00 86.94 282 ALA A CA 1
ATOM 2194 C C . ALA A 1 282 ? -19.092 -7.213 29.165 1.00 86.94 282 ALA A C 1
ATOM 2196 O O . ALA A 1 282 ? -19.992 -6.607 29.748 1.00 86.94 282 ALA A O 1
ATOM 2197 N N . HIS A 1 283 ? -19.007 -8.551 29.171 1.00 89.38 283 HIS A N 1
ATOM 2198 C CA . HIS A 1 283 ? -19.951 -9.398 29.910 1.00 89.38 283 HIS A CA 1
ATOM 2199 C C . HIS A 1 283 ? -19.940 -9.106 31.413 1.00 89.38 283 HIS A C 1
ATOM 2201 O O . HIS A 1 283 ? -21.001 -8.882 31.988 1.00 89.38 283 HIS A O 1
ATOM 2207 N N . ARG A 1 284 ? -18.757 -9.026 32.045 1.00 88.62 284 ARG A N 1
ATOM 2208 C CA . ARG A 1 284 ? -18.656 -8.711 33.483 1.00 88.62 284 ARG A CA 1
ATOM 2209 C C . ARG A 1 284 ? -19.337 -7.392 33.831 1.00 88.62 284 ARG A C 1
ATOM 2211 O O . ARG A 1 284 ? -20.142 -7.351 34.757 1.00 88.62 284 ARG A O 1
ATOM 2218 N N . ARG A 1 285 ? -19.062 -6.329 33.068 1.00 85.75 285 ARG A N 1
ATOM 2219 C CA . ARG A 1 285 ? -19.693 -5.020 33.294 1.00 85.75 285 ARG A CA 1
ATOM 2220 C C . ARG A 1 285 ? -21.198 -5.033 33.051 1.00 85.75 285 ARG A C 1
ATOM 2222 O O . ARG A 1 285 ? -21.926 -4.301 33.714 1.00 85.75 285 ARG A O 1
ATOM 2229 N N . HIS A 1 286 ? -21.673 -5.816 32.086 1.00 86.00 286 HIS A N 1
ATOM 2230 C CA . HIS A 1 286 ? -23.106 -5.972 31.853 1.00 86.00 286 HIS A CA 1
ATOM 2231 C C . HIS A 1 286 ? -23.797 -6.693 33.016 1.00 86.00 286 HIS A C 1
ATOM 2233 O O . HIS A 1 286 ? -24.815 -6.212 33.508 1.00 86.00 286 HIS A O 1
ATOM 2239 N N . ASP A 1 287 ? -23.198 -7.763 33.537 1.00 87.69 287 ASP A N 1
ATOM 2240 C CA . ASP A 1 287 ? -23.715 -8.474 34.708 1.00 87.69 287 ASP A CA 1
ATOM 2241 C C . ASP A 1 287 ? -23.742 -7.583 35.963 1.00 87.69 287 ASP A C 1
ATOM 2243 O O . ASP A 1 287 ? -24.695 -7.625 36.742 1.00 87.69 287 ASP A O 1
ATOM 2247 N N . GLU A 1 288 ? -22.715 -6.754 36.171 1.00 86.69 288 GLU A N 1
ATOM 2248 C CA . GLU A 1 288 ? -22.675 -5.762 37.256 1.00 86.69 288 GLU A CA 1
ATOM 2249 C C . GLU A 1 288 ? -23.776 -4.704 37.112 1.00 86.69 288 GLU A C 1
ATOM 2251 O O . GLU A 1 288 ? -24.437 -4.355 38.094 1.00 86.69 288 GLU A O 1
ATOM 2256 N N . TYR A 1 289 ? -24.023 -4.232 35.888 1.00 82.75 289 TYR A N 1
ATOM 2257 C CA . TYR A 1 289 ? -25.118 -3.310 35.598 1.00 82.75 289 TYR A CA 1
ATOM 2258 C C . TYR A 1 289 ? -26.481 -3.930 35.937 1.00 82.75 289 TYR A C 1
ATOM 2260 O O . TYR A 1 289 ? -27.251 -3.331 36.684 1.00 82.75 289 TYR A O 1
ATOM 2268 N N . LEU A 1 290 ? -26.756 -5.160 35.492 1.00 84.38 290 LEU A N 1
ATOM 2269 C CA . LEU A 1 290 ? -28.016 -5.851 35.799 1.00 84.38 290 LEU A CA 1
ATOM 2270 C C . LEU A 1 290 ? -28.237 -6.046 37.308 1.00 84.38 290 LEU A C 1
ATOM 2272 O O . LEU A 1 290 ? -29.372 -5.998 37.772 1.00 84.38 290 LEU A O 1
ATOM 2276 N N . ARG A 1 291 ? -27.164 -6.232 38.088 1.00 84.31 291 ARG A N 1
ATOM 2277 C CA . ARG A 1 291 ? -27.236 -6.364 39.557 1.00 84.31 291 ARG A CA 1
ATOM 2278 C C . ARG A 1 291 ? -27.454 -5.046 40.295 1.00 84.31 291 ARG A C 1
ATOM 2280 O O . ARG A 1 291 ? -27.891 -5.077 41.437 1.00 84.31 291 ARG A O 1
ATOM 2287 N N . THR A 1 292 ? -27.076 -3.922 39.694 1.00 78.25 292 THR A N 1
ATOM 2288 C CA . THR A 1 292 ? -27.197 -2.582 40.296 1.00 78.25 292 THR A CA 1
ATOM 2289 C C . THR A 1 292 ? -28.451 -1.840 39.839 1.00 78.25 292 THR A C 1
ATOM 2291 O O . THR A 1 292 ? -28.901 -0.934 40.535 1.00 78.25 292 THR A O 1
ATOM 2294 N N . ALA A 1 293 ? -29.012 -2.219 38.688 1.00 68.06 293 ALA A N 1
ATOM 2295 C CA . ALA A 1 293 ? -30.238 -1.661 38.123 1.00 68.06 293 ALA A CA 1
ATOM 2296 C C . ALA A 1 293 ? -31.528 -2.400 38.543 1.00 68.06 293 ALA A C 1
ATOM 2298 O O . ALA A 1 293 ? -32.616 -1.885 38.278 1.00 68.06 293 ALA A O 1
ATOM 2299 N N . GLY A 1 294 ? -31.418 -3.588 39.154 1.00 51.28 294 GLY A N 1
ATOM 2300 C CA . GLY A 1 294 ? -32.534 -4.362 39.723 1.00 51.28 294 GLY A CA 1
ATOM 2301 C C . GLY A 1 294 ? -32.713 -4.129 41.216 1.00 51.28 294 GLY A C 1
ATOM 2302 O O . GLY A 1 294 ? -33.881 -4.166 41.663 1.00 51.28 294 GLY A O 1
#

pLDDT: mean 76.19, std 13.13, range [39.88, 96.25]